Protein AF-A0A1B1TU90-F1 (afdb_monomer_lite)

pLDDT: mean 76.99, std 14.29, range [30.56, 94.56]

Structure (mmCIF, N/CA/C/O backbone):
data_AF-A0A1B1TU90-F1
#
_entry.id   AF-A0A1B1TU90-F1
#
loop_
_atom_site.group_PDB
_atom_site.id
_atom_site.type_symbol
_atom_site.label_atom_id
_atom_site.label_alt_id
_atom_site.label_comp_id
_atom_site.label_asym_id
_atom_site.label_entity_id
_atom_site.label_seq_id
_atom_site.pdbx_PDB_ins_code
_atom_site.Cartn_x
_atom_site.Cartn_y
_atom_site.Cartn_z
_atom_site.occupancy
_atom_site.B_iso_or_equiv
_atom_site.auth_seq_id
_atom_site.auth_comp_id
_atom_site.auth_asym_id
_atom_site.auth_atom_id
_atom_site.pdbx_PDB_model_num
ATOM 1 N N . MET A 1 1 ? 13.942 -7.337 -35.901 1.00 53.38 1 MET A N 1
ATOM 2 C CA . MET A 1 1 ? 14.000 -8.813 -35.977 1.00 53.38 1 MET A CA 1
ATOM 3 C C . MET A 1 1 ? 13.545 -9.457 -34.666 1.00 53.38 1 MET A C 1
ATOM 5 O O . MET A 1 1 ? 12.492 -10.069 -34.690 1.00 53.38 1 MET A O 1
ATOM 9 N N . ALA A 1 2 ? 14.191 -9.209 -33.515 1.00 62.72 2 ALA A N 1
ATOM 10 C CA . ALA A 1 2 ? 13.813 -9.833 -32.228 1.00 62.72 2 ALA A CA 1
ATOM 11 C C . ALA A 1 2 ? 12.327 -9.678 -31.812 1.00 62.72 2 ALA A C 1
ATOM 13 O O . ALA A 1 2 ? 11.730 -10.615 -31.296 1.00 62.72 2 ALA A O 1
ATOM 14 N N . SER A 1 3 ? 11.693 -8.527 -32.071 1.00 74.88 3 SER A N 1
ATOM 15 C CA . SER A 1 3 ? 10.276 -8.309 -31.719 1.00 74.88 3 SER A CA 1
ATOM 16 C C . SER A 1 3 ? 9.292 -9.140 -32.563 1.00 74.88 3 SER A C 1
ATOM 18 O O . SER A 1 3 ? 8.271 -9.574 -32.041 1.00 74.88 3 SER A O 1
ATOM 20 N N . GLN A 1 4 ? 9.606 -9.429 -33.832 1.00 83.31 4 GLN A N 1
ATOM 21 C CA . GLN A 1 4 ? 8.742 -10.253 -34.689 1.00 83.31 4 GLN A CA 1
ATOM 22 C C . GLN A 1 4 ? 8.797 -11.732 -34.289 1.00 83.31 4 GLN A C 1
ATOM 24 O O . GLN A 1 4 ? 7.756 -12.377 -34.213 1.00 83.31 4 GLN A O 1
ATOM 29 N N . GLU A 1 5 ? 9.987 -12.247 -33.969 1.00 88.31 5 GLU A N 1
ATOM 30 C CA . GLU A 1 5 ? 10.156 -13.624 -33.487 1.00 88.31 5 GLU A CA 1
ATOM 31 C C . GLU A 1 5 ? 9.472 -13.845 -32.129 1.00 88.31 5 GLU A C 1
ATOM 33 O O . GLU A 1 5 ? 8.808 -14.861 -31.932 1.00 88.31 5 GLU A O 1
ATOM 38 N N . LEU A 1 6 ? 9.556 -12.876 -31.206 1.00 88.44 6 LEU A N 1
ATOM 39 C CA . LEU A 1 6 ? 8.854 -12.957 -29.920 1.00 88.44 6 LEU A CA 1
ATOM 40 C C . LEU A 1 6 ? 7.332 -12.981 -30.085 1.00 88.44 6 LEU A C 1
ATOM 42 O O . LEU A 1 6 ? 6.669 -13.775 -29.422 1.00 88.44 6 LEU A O 1
ATOM 46 N N . ASN A 1 7 ? 6.790 -12.180 -31.006 1.00 88.69 7 ASN A N 1
ATOM 47 C CA . ASN A 1 7 ? 5.357 -12.187 -31.298 1.00 88.69 7 ASN A CA 1
ATOM 48 C C . ASN A 1 7 ? 4.904 -13.532 -31.893 1.00 88.69 7 ASN A C 1
ATOM 50 O O . ASN A 1 7 ? 3.856 -14.044 -31.506 1.00 88.69 7 ASN A O 1
ATOM 54 N N . GLN A 1 8 ? 5.699 -14.140 -32.782 1.00 89.56 8 GLN A N 1
ATOM 55 C CA . GLN A 1 8 ? 5.403 -15.473 -33.325 1.00 89.56 8 GLN A CA 1
ATOM 56 C C . GLN A 1 8 ? 5.401 -16.543 -32.228 1.00 89.56 8 GLN A C 1
ATOM 58 O O . GLN A 1 8 ? 4.465 -17.338 -32.144 1.00 89.56 8 GLN A O 1
ATOM 63 N N . LEU A 1 9 ? 6.409 -16.540 -31.350 1.00 89.44 9 LEU A N 1
ATOM 64 C CA . LEU A 1 9 ? 6.485 -17.478 -30.228 1.00 89.44 9 LEU A CA 1
ATOM 65 C C . LEU A 1 9 ? 5.332 -17.280 -29.229 1.00 89.44 9 LEU A C 1
ATOM 67 O O . LEU A 1 9 ? 4.792 -18.264 -28.726 1.00 89.44 9 LEU A O 1
ATOM 71 N N . ARG A 1 10 ? 4.904 -16.034 -28.977 1.00 90.75 10 ARG A N 1
ATOM 72 C CA . ARG A 1 10 ? 3.720 -15.728 -28.155 1.00 90.75 10 ARG A CA 1
ATOM 73 C C . ARG A 1 10 ? 2.443 -16.307 -28.768 1.00 90.75 10 ARG A C 1
ATOM 75 O O . ARG A 1 10 ? 1.686 -16.982 -28.075 1.00 90.75 10 ARG A O 1
ATOM 82 N N . GLN A 1 11 ? 2.219 -16.093 -30.063 1.00 87.38 11 GLN A N 1
ATOM 83 C CA . GLN A 1 11 ? 1.047 -16.633 -30.758 1.00 87.38 11 GLN A CA 1
ATOM 84 C C . GLN A 1 11 ? 1.038 -18.167 -30.746 1.00 87.38 11 GLN A C 1
ATOM 86 O O . GLN A 1 11 ? 0.002 -18.774 -30.477 1.00 87.38 11 GLN A O 1
ATOM 91 N N . GLN A 1 12 ? 2.198 -18.800 -30.954 1.00 88.75 12 GLN A N 1
ATOM 92 C CA . GLN A 1 12 ? 2.353 -20.250 -30.810 1.00 88.75 12 GLN A CA 1
ATOM 93 C C . GLN A 1 12 ? 2.027 -20.712 -29.386 1.00 88.75 12 GLN A C 1
ATOM 95 O O . GLN A 1 12 ? 1.302 -21.688 -29.211 1.00 88.75 12 GLN A O 1
ATOM 100 N N . LEU A 1 13 ? 2.489 -19.989 -28.360 1.00 86.44 13 LEU A N 1
ATOM 101 C CA . LEU A 1 13 ? 2.182 -20.296 -26.963 1.00 86.44 13 LEU A CA 1
ATOM 102 C C . LEU A 1 13 ? 0.667 -20.333 -26.707 1.00 86.44 13 LEU A C 1
ATOM 104 O O . LEU A 1 13 ? 0.195 -21.204 -25.982 1.00 86.44 13 LEU A O 1
ATOM 108 N N . GLY A 1 14 ? -0.104 -19.439 -27.325 1.00 82.38 14 GLY A N 1
ATOM 109 C CA . GLY A 1 14 ? -1.565 -19.420 -27.219 1.00 82.38 14 GLY A CA 1
ATOM 110 C C . GLY A 1 14 ? -2.268 -20.636 -27.837 1.00 82.38 14 GLY A C 1
ATOM 111 O O . GLY A 1 14 ? -3.342 -21.021 -27.379 1.00 82.38 14 GLY A O 1
ATOM 112 N N . GLN A 1 15 ? -1.655 -21.263 -28.842 1.00 85.00 15 GLN A N 1
ATOM 113 C CA . GLN A 1 15 ? -2.217 -22.404 -29.576 1.00 85.00 15 GLN A CA 1
ATOM 114 C C . GLN A 1 15 ? -1.840 -23.762 -28.963 1.00 85.00 15 GLN A C 1
ATOM 116 O O . GLN A 1 15 ? -2.478 -24.774 -29.252 1.00 85.00 15 GLN A O 1
ATOM 121 N N . ILE A 1 16 ? -0.816 -23.801 -28.106 1.00 84.94 16 ILE A N 1
ATOM 122 C CA . ILE A 1 16 ? -0.311 -25.042 -27.515 1.00 84.94 16 ILE A CA 1
ATOM 123 C C . ILE A 1 16 ? -1.043 -25.356 -26.195 1.00 84.94 16 ILE A C 1
ATOM 125 O O . ILE A 1 16 ? -1.108 -24.496 -25.308 1.00 84.94 16 ILE A O 1
ATOM 129 N N . PRO A 1 17 ? -1.512 -26.602 -25.978 1.00 78.62 17 PRO A N 1
ATOM 130 C CA . PRO A 1 17 ? -2.164 -26.998 -24.733 1.00 78.62 17 PRO A CA 1
ATOM 131 C C . PRO A 1 17 ? -1.315 -26.723 -23.471 1.00 78.62 17 PRO A C 1
ATOM 133 O O . PRO A 1 17 ? -0.107 -26.981 -23.486 1.00 78.62 17 PRO A O 1
ATOM 136 N N . PRO A 1 18 ? -1.927 -26.296 -22.345 1.00 73.75 18 PRO A N 1
ATOM 137 C CA . PRO A 1 18 ? -1.240 -25.937 -21.094 1.00 73.75 18 PRO A CA 1
ATOM 138 C C . PRO A 1 18 ? -0.236 -26.973 -20.571 1.00 73.75 18 PRO A C 1
ATOM 140 O O . PRO A 1 18 ? 0.819 -26.634 -20.046 1.00 73.75 18 PRO A O 1
ATOM 143 N N . GLN A 1 19 ? -0.563 -28.258 -20.713 1.00 77.25 19 GLN A N 1
ATOM 144 C CA . GLN A 1 19 ? 0.233 -29.361 -20.168 1.00 77.25 19 GLN A CA 1
ATOM 145 C C . GLN A 1 19 ? 1.247 -29.927 -21.175 1.00 77.25 19 GLN A C 1
ATOM 147 O O . GLN A 1 19 ? 1.978 -30.863 -20.852 1.00 77.25 19 GLN A O 1
ATOM 152 N N . SER A 1 20 ? 1.317 -29.371 -22.389 1.00 84.12 20 SER A N 1
ATOM 153 C CA . SER A 1 20 ? 2.195 -29.889 -23.435 1.00 84.12 20 SER A CA 1
ATOM 154 C C . SER A 1 20 ? 3.674 -29.602 -23.126 1.00 84.12 20 SER A C 1
ATOM 156 O O . SER A 1 20 ? 4.029 -28.475 -22.756 1.00 84.12 20 SER A O 1
ATOM 158 N N . PRO A 1 21 ? 4.584 -30.572 -23.341 1.00 83.56 21 PRO A N 1
ATOM 159 C CA . PRO A 1 21 ? 6.025 -30.325 -23.278 1.00 83.56 21 PRO A CA 1
ATOM 160 C C . PRO A 1 21 ? 6.481 -29.273 -24.300 1.00 83.56 21 PRO A C 1
ATOM 162 O O . PRO A 1 21 ? 7.488 -28.600 -24.080 1.00 83.56 21 PRO A O 1
ATOM 165 N N . GLU A 1 22 ? 5.735 -29.100 -25.390 1.00 86.44 22 GLU A N 1
ATOM 166 C CA . GLU A 1 22 ? 5.997 -28.103 -26.424 1.00 86.44 22 GLU A CA 1
ATOM 167 C C . GLU A 1 22 ? 5.828 -26.676 -25.893 1.00 86.44 22 GLU A C 1
ATOM 169 O O . GLU A 1 22 ? 6.690 -25.836 -26.125 1.00 86.44 22 GLU A O 1
ATOM 174 N N . ARG A 1 23 ? 4.834 -26.439 -25.027 1.00 86.62 23 ARG A N 1
ATOM 175 C CA . ARG A 1 23 ? 4.592 -25.135 -24.388 1.00 86.62 23 ARG A CA 1
ATOM 176 C C . ARG A 1 23 ? 5.804 -24.667 -23.587 1.00 86.62 23 ARG A C 1
ATOM 178 O O . ARG A 1 23 ? 6.240 -23.521 -23.677 1.00 86.62 23 ARG A O 1
ATOM 185 N N . ARG A 1 24 ? 6.413 -25.598 -22.843 1.00 85.44 24 ARG A N 1
ATOM 186 C CA . ARG A 1 24 ? 7.643 -25.348 -22.076 1.00 85.44 24 ARG A CA 1
ATOM 187 C C . ARG A 1 24 ? 8.836 -25.064 -22.987 1.00 85.44 24 ARG A C 1
ATOM 189 O O . ARG A 1 24 ? 9.697 -24.270 -22.615 1.00 85.44 24 ARG A O 1
ATOM 196 N N . ARG A 1 25 ? 8.915 -25.708 -24.158 1.00 89.44 25 ARG A N 1
ATOM 197 C CA . ARG A 1 25 ? 9.961 -25.428 -25.156 1.00 89.44 25 ARG A CA 1
ATOM 198 C C . ARG A 1 25 ? 9.786 -24.029 -25.740 1.00 89.44 25 ARG A C 1
ATOM 200 O O . ARG A 1 25 ? 10.770 -23.298 -25.776 1.00 89.44 25 ARG A O 1
ATOM 207 N N . THR A 1 26 ? 8.562 -23.633 -26.083 1.00 90.12 26 THR A N 1
ATOM 208 C CA . THR A 1 26 ? 8.246 -22.288 -26.587 1.00 90.12 26 THR A CA 1
ATOM 209 C C . THR A 1 26 ? 8.611 -21.208 -25.567 1.00 90.12 26 THR A C 1
ATOM 211 O O . THR A 1 26 ? 9.341 -20.280 -25.903 1.00 90.12 26 THR A O 1
ATOM 214 N N . LEU A 1 27 ? 8.232 -21.365 -24.291 1.00 87.25 27 LEU A N 1
ATOM 215 C CA . LEU A 1 27 ? 8.638 -20.431 -23.226 1.00 87.25 27 LEU A CA 1
ATOM 216 C C . LEU A 1 27 ? 10.163 -20.337 -23.068 1.00 87.25 27 LEU A C 1
ATOM 218 O O . LEU A 1 27 ? 10.704 -19.244 -22.909 1.00 87.25 27 LEU A O 1
ATOM 222 N N . ARG A 1 28 ? 10.880 -21.467 -23.147 1.00 89.44 28 ARG A N 1
ATOM 223 C CA . ARG A 1 28 ? 12.354 -21.474 -23.105 1.00 89.44 28 ARG A CA 1
ATOM 224 C C . ARG A 1 28 ? 12.963 -20.757 -24.306 1.00 89.44 28 ARG A C 1
ATOM 226 O O . ARG A 1 28 ? 13.918 -20.010 -24.129 1.00 89.44 28 ARG A O 1
ATOM 233 N N . GLN A 1 29 ? 12.418 -20.960 -25.504 1.00 92.00 29 GLN A N 1
ATOM 234 C CA . GLN A 1 29 ? 12.859 -20.263 -26.714 1.00 92.00 29 GLN A CA 1
ATOM 235 C C . GLN A 1 29 ? 12.643 -18.752 -26.593 1.00 92.00 29 GLN A C 1
ATOM 237 O O . GLN A 1 29 ? 13.570 -17.994 -26.868 1.00 92.00 29 GLN A O 1
ATOM 242 N N . MET A 1 30 ? 11.483 -18.313 -26.089 1.00 93.00 30 MET A N 1
ATOM 243 C CA . MET A 1 30 ? 11.238 -16.897 -25.783 1.00 93.00 30 MET A CA 1
ATOM 244 C C . MET A 1 30 ? 12.263 -16.357 -24.783 1.00 93.00 30 MET A C 1
ATOM 246 O O . MET A 1 30 ? 12.822 -15.282 -24.990 1.00 93.00 30 MET A O 1
ATOM 250 N N . GLY A 1 31 ? 12.567 -17.123 -23.732 1.00 88.88 31 GLY A N 1
ATOM 251 C CA . GLY A 1 31 ? 13.583 -16.754 -22.750 1.00 88.88 31 GLY A CA 1
ATOM 252 C C . GLY A 1 31 ? 14.979 -16.598 -23.349 1.00 88.88 31 GLY A C 1
ATOM 253 O O . GLY A 1 31 ? 15.653 -15.616 -23.049 1.00 88.88 31 GLY A O 1
ATOM 254 N N . ILE A 1 32 ? 15.396 -17.503 -24.238 1.00 90.81 32 ILE A N 1
ATOM 255 C CA . ILE A 1 32 ? 16.677 -17.405 -24.958 1.00 90.81 32 ILE A CA 1
ATOM 256 C C . ILE A 1 32 ? 16.710 -16.137 -25.818 1.00 90.81 32 ILE A C 1
ATOM 258 O O . ILE A 1 32 ? 17.676 -15.380 -25.749 1.00 90.81 32 ILE A O 1
ATOM 262 N N . GLN A 1 33 ? 15.637 -15.862 -26.559 1.00 91.12 33 GLN A N 1
ATOM 263 C CA . GLN A 1 33 ? 15.524 -14.676 -27.412 1.00 91.12 33 GLN A CA 1
ATOM 264 C C . GLN A 1 33 ? 15.593 -13.372 -26.604 1.00 91.12 33 GLN A C 1
ATOM 266 O O . GLN A 1 33 ? 16.346 -12.456 -26.937 1.00 91.12 33 GLN A O 1
ATOM 271 N N . ILE A 1 34 ? 14.876 -13.301 -25.479 1.00 90.50 34 ILE A N 1
ATOM 272 C CA . ILE A 1 34 ? 14.934 -12.151 -24.566 1.00 90.50 34 ILE A CA 1
ATOM 273 C C . ILE A 1 34 ? 16.315 -12.041 -23.904 1.00 90.50 34 ILE A C 1
ATOM 275 O O . ILE A 1 34 ? 16.807 -10.937 -23.686 1.00 90.50 34 ILE A O 1
ATOM 279 N N . GLN A 1 35 ? 16.994 -13.149 -23.603 1.00 86.94 35 GLN A N 1
ATOM 280 C CA . GLN A 1 35 ? 18.351 -13.099 -23.055 1.00 86.94 35 GLN A CA 1
ATOM 281 C C . GLN A 1 35 ? 19.388 -12.609 -24.071 1.00 86.94 35 GLN A C 1
ATOM 283 O O . GLN A 1 35 ? 20.304 -11.882 -23.677 1.00 86.94 35 GLN A O 1
ATOM 288 N N . GLN A 1 36 ? 19.232 -12.979 -25.342 1.00 88.25 36 GLN A N 1
ATOM 289 C CA . GLN A 1 36 ? 20.091 -12.568 -26.455 1.00 88.25 36 GLN A CA 1
ATOM 290 C C . GLN A 1 36 ? 19.804 -11.140 -26.941 1.00 88.25 36 GLN A C 1
ATOM 292 O O . GLN A 1 36 ? 20.620 -10.564 -27.665 1.00 88.25 36 GLN A O 1
ATOM 297 N N . SER A 1 37 ? 18.676 -10.542 -26.540 1.00 88.56 37 SER A N 1
ATOM 298 C CA . SER A 1 37 ? 18.347 -9.172 -26.921 1.00 88.56 37 SER A CA 1
ATOM 299 C C . SER A 1 37 ? 19.381 -8.174 -26.378 1.00 88.56 37 SER A C 1
ATOM 301 O O . SER A 1 37 ? 19.905 -8.300 -25.264 1.00 88.56 37 SER A O 1
ATOM 303 N N . LYS A 1 38 ? 19.705 -7.162 -27.194 1.00 80.56 38 LYS A N 1
ATOM 304 C CA . LYS A 1 38 ? 20.633 -6.092 -26.811 1.00 80.56 38 LYS A CA 1
ATOM 305 C C . LYS A 1 38 ? 19.952 -5.184 -25.786 1.00 80.56 38 LYS A C 1
ATOM 307 O O . LYS A 1 38 ? 19.205 -4.286 -26.152 1.00 80.56 38 LYS A O 1
ATOM 312 N N . GLY A 1 39 ? 20.228 -5.404 -24.504 1.00 83.88 39 GLY A N 1
ATOM 313 C CA . GLY A 1 39 ? 19.752 -4.538 -23.430 1.00 83.88 39 GLY A CA 1
ATOM 314 C C . GLY A 1 39 ? 20.068 -5.062 -22.032 1.00 83.88 39 GLY A C 1
ATOM 315 O O . GLY A 1 39 ? 20.360 -6.243 -21.830 1.00 83.88 39 GLY A O 1
ATOM 316 N N . GLY A 1 40 ? 20.020 -4.159 -21.051 1.00 90.56 40 GLY A N 1
ATOM 317 C CA . GLY A 1 40 ? 20.149 -4.511 -19.636 1.00 90.56 40 GLY A CA 1
ATOM 318 C C . GLY A 1 40 ? 18.913 -5.240 -19.094 1.00 90.56 40 GLY A C 1
ATOM 319 O O . GLY A 1 40 ? 17.917 -5.413 -19.793 1.00 90.56 40 GLY A O 1
ATOM 320 N N . LEU A 1 41 ? 18.954 -5.620 -17.815 1.00 91.00 41 LEU A N 1
ATOM 321 C CA . LEU A 1 41 ? 17.855 -6.306 -17.121 1.00 91.00 41 LEU A CA 1
ATOM 322 C C . LEU A 1 41 ? 16.487 -5.649 -17.361 1.00 91.00 41 LEU A C 1
ATOM 324 O O . LEU A 1 41 ? 15.548 -6.331 -17.745 1.00 91.00 41 LEU A O 1
ATOM 328 N N . ASN A 1 42 ? 16.383 -4.330 -17.175 1.00 91.75 42 ASN A N 1
ATOM 329 C CA . ASN A 1 42 ? 15.109 -3.623 -17.314 1.00 91.75 42 ASN A CA 1
ATOM 330 C C . ASN A 1 42 ? 14.524 -3.722 -18.721 1.00 91.75 42 ASN A C 1
ATOM 332 O O . ASN A 1 42 ? 13.328 -3.928 -18.845 1.00 91.75 42 ASN A O 1
ATOM 336 N N . HIS A 1 43 ? 15.357 -3.683 -19.762 1.00 93.06 43 HIS A N 1
ATOM 337 C CA . HIS A 1 43 ? 14.889 -3.901 -21.130 1.00 93.06 43 HIS A CA 1
ATOM 338 C C . HIS A 1 43 ? 14.287 -5.303 -21.296 1.00 93.06 43 HIS A C 1
ATOM 340 O O . HIS A 1 43 ? 13.208 -5.455 -21.855 1.00 93.06 43 HIS A O 1
ATOM 346 N N . LYS A 1 44 ? 14.950 -6.327 -20.747 1.00 93.56 44 LYS A N 1
ATOM 347 C CA . LYS A 1 44 ? 14.469 -7.716 -20.787 1.00 93.56 44 LYS A CA 1
ATOM 348 C C . LYS A 1 44 ? 13.161 -7.903 -20.016 1.00 93.56 44 LYS A C 1
ATOM 350 O O . LYS A 1 44 ? 12.290 -8.637 -20.468 1.00 93.56 44 LYS A O 1
ATOM 355 N N . LEU A 1 45 ? 13.011 -7.227 -18.876 1.00 93.25 45 LEU A N 1
ATOM 356 C CA . LEU A 1 45 ? 11.769 -7.230 -18.101 1.00 93.25 45 LEU A CA 1
ATOM 357 C C . LEU A 1 45 ? 10.632 -6.536 -18.852 1.00 93.25 45 LEU A C 1
ATOM 359 O O . LEU A 1 45 ? 9.538 -7.087 -18.917 1.00 93.25 45 LEU A O 1
ATOM 363 N N . THR A 1 46 ? 10.902 -5.383 -19.468 1.00 94.44 46 THR A N 1
ATOM 364 C CA . THR A 1 46 ? 9.932 -4.685 -20.319 1.00 94.44 46 THR A CA 1
ATOM 365 C C . THR A 1 46 ? 9.470 -5.583 -21.464 1.00 94.44 46 THR A C 1
ATOM 367 O O . THR A 1 46 ? 8.272 -5.713 -21.658 1.00 94.44 46 THR A O 1
ATOM 370 N N . LEU A 1 47 ? 10.376 -6.313 -22.130 1.00 94.19 47 LEU A N 1
ATOM 371 C CA . LEU A 1 47 ? 9.991 -7.257 -23.187 1.00 94.19 47 LEU A CA 1
ATOM 372 C C . LEU A 1 47 ? 9.014 -8.337 -22.697 1.00 94.19 47 LEU A C 1
ATOM 374 O O . LEU A 1 47 ? 8.046 -8.626 -23.392 1.00 94.19 47 LEU A O 1
ATOM 378 N N . TRP A 1 48 ? 9.224 -8.927 -21.516 1.00 94.56 48 TRP A N 1
ATOM 379 C CA . TRP A 1 48 ? 8.265 -9.897 -20.967 1.00 94.56 48 TRP A CA 1
ATOM 380 C C . TRP A 1 48 ? 6.908 -9.269 -20.647 1.00 94.56 48 TRP A C 1
ATOM 382 O O . TRP A 1 48 ? 5.877 -9.875 -20.937 1.00 94.56 48 TRP A O 1
ATOM 392 N N . ILE A 1 49 ? 6.906 -8.065 -20.068 1.00 93.56 49 ILE A N 1
ATOM 393 C CA . ILE A 1 49 ? 5.678 -7.331 -19.744 1.00 93.56 49 ILE A CA 1
ATOM 394 C C . ILE A 1 49 ? 4.916 -6.987 -21.028 1.00 93.56 49 ILE A C 1
ATOM 396 O O . ILE A 1 49 ? 3.715 -7.227 -21.098 1.00 93.56 49 ILE A O 1
ATOM 400 N N . ASP A 1 50 ? 5.603 -6.505 -22.060 1.00 93.81 50 ASP A N 1
ATOM 401 C CA . ASP A 1 50 ? 4.998 -6.157 -23.346 1.00 93.81 50 ASP A CA 1
ATOM 402 C C . ASP A 1 50 ? 4.386 -7.387 -24.023 1.00 93.81 50 ASP A C 1
ATOM 404 O O . ASP A 1 50 ? 3.267 -7.322 -24.529 1.00 93.81 50 ASP A O 1
ATOM 408 N N . GLN A 1 51 ? 5.065 -8.540 -23.975 1.00 93.50 51 GLN A N 1
ATOM 409 C CA . GLN A 1 51 ? 4.493 -9.793 -24.477 1.00 93.50 51 GLN A CA 1
ATOM 410 C C . GLN A 1 51 ? 3.267 -10.232 -23.666 1.00 93.50 51 GLN A C 1
ATOM 412 O O . GLN A 1 51 ? 2.321 -10.753 -24.252 1.00 93.50 51 GLN A O 1
ATOM 417 N N . ALA A 1 52 ? 3.244 -9.998 -22.349 1.00 92.44 52 ALA A N 1
ATOM 418 C CA . ALA A 1 52 ? 2.070 -10.270 -21.522 1.00 92.44 52 ALA A CA 1
ATOM 419 C C . ALA A 1 52 ? 0.893 -9.341 -21.860 1.00 92.44 52 ALA A C 1
ATOM 421 O O . ALA A 1 52 ? -0.237 -9.812 -21.966 1.00 92.44 52 ALA A O 1
ATOM 422 N N . LYS A 1 53 ? 1.149 -8.046 -22.087 1.00 92.38 53 LYS A N 1
ATOM 423 C CA . LYS A 1 53 ? 0.122 -7.081 -22.516 1.00 92.38 53 LYS A CA 1
ATOM 424 C C . LYS A 1 53 ? -0.456 -7.444 -23.882 1.00 92.38 53 LYS A C 1
ATOM 426 O O . LYS A 1 53 ? -1.669 -7.441 -24.056 1.00 92.38 53 LYS A O 1
ATOM 431 N N . ALA A 1 54 ? 0.401 -7.832 -24.821 1.00 91.56 54 ALA A N 1
ATOM 432 C CA . ALA A 1 54 ? -0.002 -8.144 -26.186 1.00 91.56 54 ALA A CA 1
ATOM 433 C C . ALA A 1 54 ? -0.841 -9.434 -26.323 1.00 91.56 54 ALA A C 1
ATOM 435 O O . ALA A 1 54 ? -1.435 -9.653 -27.374 1.00 91.56 54 ALA A O 1
ATOM 436 N N . ILE A 1 55 ? -0.947 -10.268 -25.277 1.00 88.00 55 ILE A N 1
ATOM 437 C CA . ILE A 1 55 ? -1.910 -11.388 -25.248 1.00 88.00 55 ILE A CA 1
ATOM 438 C C . ILE A 1 55 ? -3.355 -10.884 -25.304 1.00 88.00 55 ILE A C 1
ATOM 440 O O . ILE A 1 55 ? -4.236 -11.595 -25.790 1.00 88.00 55 ILE A O 1
ATOM 444 N N . GLU A 1 56 ? -3.623 -9.671 -24.813 1.00 83.88 56 GLU A N 1
ATOM 445 C CA . GLU A 1 56 ? -4.978 -9.120 -24.829 1.00 83.88 56 GLU A CA 1
ATOM 446 C C . GLU A 1 56 ? -5.510 -8.977 -26.263 1.00 83.88 56 GLU A C 1
ATOM 448 O O . GLU A 1 56 ? -6.685 -9.242 -26.517 1.00 83.88 56 GLU A O 1
ATOM 453 N N . GLU A 1 57 ? -4.615 -8.675 -27.205 1.00 83.44 57 GLU A N 1
ATOM 454 C CA . GLU A 1 57 ? -4.897 -8.532 -28.636 1.00 83.44 57 GLU A CA 1
ATOM 455 C C . GLU A 1 57 ? -5.025 -9.881 -29.365 1.00 83.44 57 GLU A C 1
ATOM 457 O O . GLU A 1 57 ? -5.584 -9.944 -30.461 1.00 83.44 57 GLU A O 1
ATOM 462 N N . ASP A 1 58 ? -4.536 -10.976 -28.773 1.00 85.00 58 ASP A N 1
ATOM 463 C CA . ASP A 1 58 ? -4.597 -12.295 -29.395 1.00 85.00 58 ASP A CA 1
ATOM 464 C C . ASP A 1 58 ? -6.029 -12.872 -29.319 1.00 85.00 58 ASP A C 1
ATOM 466 O O . ASP A 1 58 ? -6.729 -12.772 -28.305 1.00 85.00 58 ASP A O 1
ATOM 470 N N . LEU A 1 59 ? -6.470 -13.538 -30.392 1.00 82.69 59 LEU A N 1
ATOM 471 C CA . LEU A 1 59 ? -7.782 -14.200 -30.495 1.00 82.69 59 LEU A CA 1
ATOM 472 C C . LEU A 1 59 ? -7.806 -15.535 -29.724 1.00 82.69 59 LEU A C 1
ATOM 474 O O . LEU A 1 59 ? -8.020 -16.604 -30.292 1.00 82.69 59 LEU A O 1
ATOM 478 N N . LEU A 1 60 ? -7.545 -15.477 -28.418 1.00 78.81 60 LEU A N 1
ATOM 479 C CA . LEU A 1 60 ? -7.498 -16.634 -27.524 1.00 78.81 60 LEU A CA 1
ATOM 480 C C . LEU A 1 60 ? -8.711 -16.672 -26.580 1.00 78.81 60 LEU A C 1
ATOM 482 O O . LEU A 1 60 ? -9.191 -15.621 -26.148 1.00 78.81 60 LEU A O 1
ATOM 486 N N . PRO A 1 61 ? -9.180 -17.869 -26.180 1.00 75.69 61 PRO A N 1
ATOM 487 C CA . PRO A 1 61 ? -10.153 -18.014 -25.102 1.00 75.69 61 PRO A CA 1
ATOM 488 C C . PRO A 1 61 ? -9.675 -17.340 -23.800 1.00 75.69 61 PRO A C 1
ATOM 490 O O . PRO A 1 61 ? -8.487 -17.450 -23.477 1.00 75.69 61 PRO A O 1
ATOM 493 N N . PRO A 1 62 ? -10.569 -16.731 -22.992 1.00 75.50 62 PRO A N 1
ATOM 494 C CA . PRO A 1 62 ? -10.189 -15.987 -21.782 1.00 75.50 62 PRO A CA 1
ATOM 495 C C . PRO A 1 62 ? -9.293 -16.767 -20.810 1.00 75.50 62 PRO A C 1
ATOM 497 O O . PRO A 1 62 ? -8.296 -16.247 -20.319 1.00 75.50 62 PRO A O 1
ATOM 500 N N . ILE A 1 63 ? -9.585 -18.054 -20.596 1.00 74.19 63 ILE A N 1
ATOM 501 C CA . ILE A 1 63 ? -8.801 -18.927 -19.705 1.00 74.19 63 ILE A CA 1
ATOM 502 C C . ILE A 1 63 ? -7.356 -19.080 -20.203 1.00 74.19 63 ILE A C 1
ATOM 504 O O . ILE A 1 63 ? -6.412 -19.053 -19.410 1.00 74.19 63 ILE A O 1
ATOM 508 N N . LEU A 1 64 ? -7.171 -19.225 -21.518 1.00 73.88 64 LEU A N 1
ATOM 509 C CA . LEU A 1 64 ? -5.846 -19.353 -22.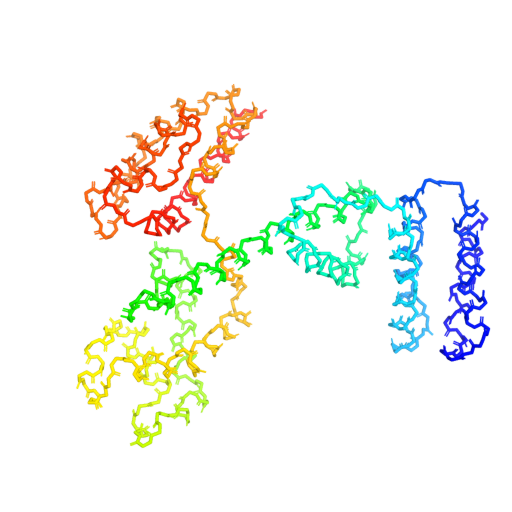118 1.00 73.88 64 LEU A CA 1
ATOM 510 C C . LEU A 1 64 ? -5.097 -18.020 -22.103 1.00 73.88 64 LEU A C 1
ATOM 512 O O . LEU A 1 64 ? -3.893 -18.038 -21.855 1.00 73.88 64 LEU A O 1
ATOM 516 N N . LYS A 1 65 ? -5.787 -16.881 -22.269 1.00 77.50 65 LYS A N 1
ATOM 517 C CA . LYS A 1 65 ? -5.178 -15.552 -22.096 1.00 77.50 65 LYS A CA 1
ATOM 518 C C . LYS A 1 65 ? -4.583 -15.398 -20.700 1.00 77.50 65 LYS A C 1
ATOM 520 O O . LYS A 1 65 ? -3.383 -15.161 -20.571 1.00 77.50 65 LYS A O 1
ATOM 525 N N . THR A 1 66 ? -5.390 -15.635 -19.665 1.00 75.81 66 THR A N 1
ATOM 526 C CA . THR A 1 66 ? -4.948 -15.530 -18.268 1.00 75.81 66 THR A CA 1
ATOM 527 C C . THR A 1 66 ? -3.784 -16.470 -17.967 1.00 75.81 66 THR A C 1
ATOM 529 O O . THR A 1 66 ? -2.828 -16.079 -17.299 1.00 75.81 66 THR A O 1
ATOM 532 N N . LEU A 1 67 ? -3.824 -17.709 -18.466 1.00 78.38 67 LEU A N 1
ATOM 533 C CA . LEU A 1 67 ? -2.726 -18.655 -18.273 1.00 78.38 67 LEU A CA 1
ATOM 534 C C . LEU A 1 67 ? -1.431 -18.170 -18.938 1.00 78.38 67 LEU A C 1
ATOM 536 O O . LEU A 1 67 ? -0.389 -18.142 -18.285 1.00 78.38 67 LEU A O 1
ATOM 540 N N . CYS A 1 68 ? -1.494 -17.774 -20.213 1.00 79.19 68 CYS A N 1
ATOM 541 C CA . CYS A 1 68 ? -0.331 -17.283 -20.950 1.00 79.19 68 CYS A CA 1
ATOM 542 C C . CYS A 1 68 ? 0.270 -16.049 -20.259 1.00 79.19 68 CYS A C 1
ATOM 544 O O . CYS A 1 68 ? 1.479 -15.992 -20.051 1.00 79.19 68 CYS A O 1
ATOM 546 N N . GLN A 1 69 ? -0.568 -15.097 -19.831 1.00 83.81 69 GLN A N 1
ATOM 547 C CA . GLN A 1 69 ? -0.132 -13.899 -19.108 1.00 83.81 69 GLN A CA 1
ATOM 548 C C . GLN A 1 69 ? 0.627 -14.277 -17.835 1.00 83.81 69 GLN A C 1
ATOM 550 O O . GLN A 1 69 ? 1.738 -13.800 -17.607 1.00 83.81 69 GLN A O 1
ATOM 555 N N . ARG A 1 70 ? 0.077 -15.196 -17.032 1.00 82.62 70 ARG A N 1
ATOM 556 C CA . ARG A 1 70 ? 0.725 -15.666 -15.801 1.00 82.62 70 ARG A CA 1
ATOM 557 C C . ARG A 1 70 ? 2.071 -16.329 -16.067 1.00 82.62 70 ARG A C 1
ATOM 559 O O . ARG A 1 70 ? 3.012 -16.081 -15.323 1.00 82.62 70 ARG A O 1
ATOM 566 N N . GLU A 1 71 ? 2.184 -17.144 -17.112 1.00 84.19 71 GLU A N 1
ATOM 567 C CA . GLU A 1 71 ? 3.442 -17.808 -17.466 1.00 84.19 71 GLU A CA 1
ATOM 568 C C . GLU A 1 71 ? 4.521 -16.817 -17.916 1.00 84.19 71 GLU A C 1
ATOM 570 O O . GLU A 1 71 ? 5.670 -16.945 -17.492 1.00 84.19 71 GLU A O 1
ATOM 575 N N . LEU A 1 72 ? 4.165 -15.812 -18.724 1.00 88.62 72 LEU A N 1
ATOM 576 C CA . LEU A 1 72 ? 5.099 -14.766 -19.157 1.00 88.62 72 LEU A CA 1
ATOM 577 C C . LEU A 1 72 ? 5.552 -13.891 -17.981 1.00 88.62 72 LEU A C 1
ATOM 579 O O . LEU A 1 72 ? 6.745 -13.631 -17.818 1.00 88.62 72 LEU A O 1
ATOM 583 N N . LEU A 1 73 ? 4.621 -13.485 -17.115 1.00 87.25 73 LEU A N 1
ATOM 584 C CA . LEU A 1 73 ? 4.936 -12.709 -15.913 1.00 87.25 73 LEU A CA 1
ATOM 585 C C . LEU A 1 73 ? 5.783 -13.516 -14.920 1.00 87.25 73 LEU A C 1
ATOM 587 O O . LEU A 1 73 ? 6.692 -12.960 -14.306 1.00 87.25 73 LEU A O 1
ATOM 591 N N . ALA A 1 74 ? 5.572 -14.831 -14.818 1.00 86.50 74 ALA A N 1
ATOM 592 C CA . ALA A 1 74 ? 6.423 -15.703 -14.014 1.00 86.50 74 ALA A CA 1
ATOM 593 C C . ALA A 1 74 ? 7.877 -15.725 -14.522 1.00 86.50 74 ALA A C 1
ATOM 595 O O . ALA A 1 74 ? 8.803 -15.745 -13.711 1.00 86.50 74 ALA A O 1
ATOM 596 N N . GLN A 1 75 ? 8.105 -15.655 -15.842 1.00 91.31 75 GLN A N 1
ATOM 597 C CA . GLN A 1 75 ? 9.463 -15.513 -16.389 1.00 91.31 75 GLN A CA 1
ATOM 598 C C . GLN A 1 75 ? 10.092 -14.163 -16.021 1.00 91.31 75 GLN A C 1
ATOM 600 O O . GLN A 1 75 ? 11.278 -14.106 -15.687 1.00 91.31 75 GLN A O 1
ATOM 605 N N . ALA A 1 76 ? 9.309 -13.079 -16.033 1.00 91.25 76 ALA A N 1
ATOM 606 C CA . ALA A 1 76 ? 9.781 -11.772 -15.582 1.00 91.25 76 ALA A CA 1
ATOM 607 C C . ALA A 1 76 ? 10.185 -11.798 -14.097 1.00 91.25 76 ALA A C 1
ATOM 609 O O . ALA A 1 76 ? 11.253 -11.298 -13.747 1.00 91.25 76 ALA A O 1
ATOM 610 N N . ILE A 1 77 ? 9.383 -12.434 -13.237 1.00 88.94 77 ILE A N 1
ATOM 611 C CA . ILE A 1 77 ? 9.689 -12.591 -11.806 1.00 88.94 77 ILE A CA 1
ATOM 612 C C . ILE A 1 77 ? 10.961 -13.410 -11.598 1.00 88.94 77 ILE A C 1
ATOM 614 O O . ILE A 1 77 ? 11.837 -12.971 -10.857 1.00 88.94 77 ILE A O 1
ATOM 618 N N . ALA A 1 78 ? 11.123 -14.532 -12.302 1.00 88.50 78 ALA A N 1
ATOM 619 C CA . ALA A 1 78 ? 12.339 -15.338 -12.208 1.00 88.50 78 ALA A CA 1
ATOM 620 C C . ALA A 1 78 ? 13.597 -14.526 -12.574 1.00 88.50 78 ALA A C 1
ATOM 622 O O . ALA A 1 78 ? 14.630 -14.640 -11.913 1.00 88.50 78 ALA A O 1
ATOM 623 N N . LEU A 1 79 ? 13.514 -13.655 -13.589 1.00 90.75 79 LEU A N 1
ATOM 624 C CA . LEU A 1 79 ? 14.606 -12.736 -13.929 1.00 90.75 79 LEU A CA 1
ATOM 625 C C . LEU A 1 79 ? 14.853 -11.685 -12.840 1.00 90.75 79 LEU A C 1
ATOM 627 O O . LEU A 1 79 ? 16.006 -11.352 -12.566 1.00 90.75 79 LEU A O 1
ATOM 631 N N . ILE A 1 80 ? 13.795 -11.156 -12.222 1.00 89.31 80 ILE A N 1
ATOM 632 C CA . ILE A 1 80 ? 13.905 -10.209 -11.107 1.00 89.31 80 ILE A CA 1
ATOM 633 C C . ILE A 1 80 ? 14.616 -10.869 -9.920 1.00 89.31 80 ILE A C 1
ATOM 635 O O . ILE A 1 80 ? 15.586 -10.303 -9.411 1.00 89.31 80 ILE A O 1
ATOM 639 N N . GLU A 1 81 ? 14.187 -12.065 -9.520 1.00 87.56 81 GLU A N 1
ATOM 640 C CA . GLU A 1 81 ? 14.766 -12.842 -8.419 1.00 87.56 81 GLU A CA 1
ATOM 641 C C . GLU A 1 81 ? 16.248 -13.140 -8.654 1.00 87.56 81 GLU A C 1
ATOM 643 O O . GLU A 1 81 ? 17.089 -12.800 -7.822 1.00 87.56 81 GLU A O 1
ATOM 648 N N . GLN A 1 82 ? 16.589 -13.679 -9.829 1.00 89.12 82 GLN A N 1
ATOM 649 C CA . GLN A 1 82 ? 17.973 -13.993 -10.200 1.00 89.12 82 GLN A CA 1
ATOM 650 C C . GLN A 1 82 ? 18.874 -12.757 -10.236 1.00 89.12 82 GLN A C 1
ATOM 652 O O . GLN A 1 82 ? 20.078 -12.853 -10.005 1.00 89.12 82 GLN A O 1
ATOM 657 N N . SER A 1 83 ? 18.314 -11.587 -10.544 1.00 88.69 83 SER A N 1
ATOM 658 C CA . SER A 1 83 ? 19.106 -10.367 -10.673 1.00 88.69 83 SER A CA 1
ATOM 659 C C . SER A 1 83 ? 19.587 -9.786 -9.343 1.00 88.69 83 SER A C 1
ATOM 661 O O . SER A 1 83 ? 20.528 -8.989 -9.345 1.00 88.69 83 SER A O 1
ATOM 663 N N . GLY A 1 84 ? 18.901 -10.089 -8.233 1.00 86.38 84 GLY A N 1
ATOM 664 C CA . GLY A 1 84 ? 19.153 -9.457 -6.935 1.00 86.38 84 GLY A CA 1
ATOM 665 C C . GLY A 1 84 ? 19.021 -7.925 -6.942 1.00 86.38 84 GLY A C 1
ATOM 666 O O . GLY A 1 84 ? 19.551 -7.260 -6.059 1.00 86.38 84 GLY A O 1
ATOM 667 N N . LYS A 1 85 ? 18.366 -7.327 -7.952 1.00 86.31 85 LYS A N 1
ATOM 668 C CA . LYS A 1 85 ? 18.246 -5.861 -8.097 1.00 86.31 85 LYS A CA 1
ATOM 669 C C . LYS A 1 85 ? 17.102 -5.250 -7.291 1.00 86.31 85 LYS A C 1
ATOM 671 O O . LYS A 1 85 ? 16.968 -4.020 -7.267 1.00 86.31 85 LYS A O 1
ATOM 676 N N . LEU A 1 86 ? 16.276 -6.080 -6.656 1.00 86.94 86 LEU A N 1
ATOM 677 C CA . LEU A 1 86 ? 15.294 -5.584 -5.704 1.00 86.94 86 LEU A CA 1
ATOM 678 C C . LEU A 1 86 ? 15.976 -5.122 -4.414 1.00 86.94 86 LEU A C 1
ATOM 680 O O . LEU A 1 86 ? 17.058 -5.573 -4.052 1.00 86.94 86 LEU A O 1
ATOM 684 N N . TRP A 1 87 ? 15.357 -4.152 -3.759 1.00 85.19 87 TRP A N 1
ATOM 685 C CA . TRP A 1 87 ? 15.859 -3.519 -2.555 1.00 85.19 87 TRP A CA 1
ATOM 686 C C . TRP A 1 87 ? 15.909 -4.537 -1.420 1.00 85.19 87 TRP A C 1
ATOM 688 O O . TRP A 1 87 ? 14.881 -5.072 -1.047 1.00 85.19 87 TRP A O 1
ATOM 698 N N . GLN A 1 88 ? 17.099 -4.758 -0.864 1.00 83.56 88 GLN A N 1
ATOM 699 C CA . GLN A 1 88 ? 17.355 -5.726 0.212 1.00 83.56 88 GLN A CA 1
ATOM 700 C C . GLN A 1 88 ? 17.952 -5.066 1.466 1.00 83.56 88 GLN A C 1
ATOM 702 O O . GLN A 1 88 ? 18.401 -5.750 2.377 1.00 83.56 88 GLN A O 1
ATOM 707 N N . ASN A 1 89 ? 18.005 -3.732 1.522 1.00 80.81 89 ASN A N 1
ATOM 708 C CA . ASN A 1 89 ? 18.639 -3.021 2.634 1.00 80.81 89 ASN A CA 1
ATOM 709 C C . ASN A 1 89 ? 17.658 -2.836 3.802 1.00 80.81 89 ASN A C 1
ATOM 711 O O . ASN A 1 89 ? 17.197 -1.722 4.049 1.00 80.81 89 ASN A O 1
ATOM 715 N N . TYR A 1 90 ? 17.322 -3.934 4.474 1.00 78.81 90 TYR A N 1
ATOM 716 C CA . TYR A 1 90 ? 16.463 -3.966 5.656 1.00 78.81 90 TYR A CA 1
ATOM 717 C C . TYR A 1 90 ? 17.230 -4.479 6.883 1.00 78.81 90 TYR A C 1
ATOM 719 O O . TYR A 1 90 ? 18.293 -5.089 6.767 1.00 78.81 90 TYR A O 1
ATOM 727 N N . ASN A 1 91 ? 16.699 -4.212 8.076 1.00 78.00 91 ASN A N 1
ATOM 728 C CA . ASN A 1 91 ? 17.238 -4.768 9.312 1.00 78.00 91 ASN A CA 1
ATOM 729 C C . ASN A 1 91 ? 16.833 -6.250 9.416 1.00 78.00 91 ASN A C 1
ATOM 731 O O . ASN A 1 91 ? 15.636 -6.516 9.335 1.00 78.00 91 ASN A O 1
ATOM 735 N N . PRO A 1 92 ? 17.756 -7.207 9.637 1.00 83.81 92 PRO A N 1
ATOM 736 C CA . PRO A 1 92 ? 17.413 -8.626 9.789 1.00 83.81 92 PRO A CA 1
ATOM 737 C C . PRO A 1 92 ? 16.332 -8.919 10.839 1.00 83.81 92 PRO A C 1
ATOM 739 O O . PRO A 1 92 ? 15.619 -9.906 10.717 1.00 83.81 92 PRO A O 1
ATOM 742 N N . LEU A 1 93 ? 16.166 -8.048 11.840 1.00 75.62 93 LEU A N 1
ATOM 743 C CA . LEU A 1 93 ? 15.089 -8.159 12.831 1.00 75.62 93 LEU A CA 1
ATOM 744 C C . LEU A 1 93 ? 13.677 -8.021 12.227 1.00 75.62 93 LEU A C 1
ATOM 746 O O . LEU A 1 93 ? 12.716 -8.490 12.825 1.00 75.62 93 LEU A O 1
ATOM 750 N N . ASP A 1 94 ? 13.560 -7.428 11.038 1.00 79.12 94 ASP A N 1
ATOM 751 C CA . ASP A 1 94 ? 12.309 -7.208 10.307 1.00 79.12 94 ASP A CA 1
ATOM 752 C C . ASP A 1 94 ? 12.159 -8.164 9.105 1.00 79.12 94 ASP A C 1
ATOM 754 O O . ASP A 1 94 ? 11.447 -7.865 8.143 1.00 79.12 94 ASP A O 1
ATOM 758 N N . GLU A 1 95 ? 12.852 -9.309 9.107 1.00 83.81 95 GLU A N 1
ATOM 759 C CA . GLU A 1 95 ? 12.855 -10.246 7.974 1.00 83.81 95 GLU A CA 1
ATOM 760 C C . GLU A 1 95 ? 11.445 -10.713 7.583 1.00 83.81 95 GLU A C 1
ATOM 762 O O . GLU A 1 95 ? 11.111 -10.768 6.397 1.00 83.81 95 GLU A O 1
ATOM 767 N N . ASP A 1 96 ? 10.582 -10.976 8.561 1.00 80.88 96 ASP A N 1
ATOM 768 C CA . ASP A 1 96 ? 9.200 -11.380 8.302 1.00 80.88 96 ASP A CA 1
ATOM 769 C C . ASP A 1 96 ? 8.393 -10.263 7.622 1.00 80.88 96 ASP A C 1
ATOM 771 O O . ASP A 1 96 ? 7.599 -10.529 6.717 1.00 80.88 96 ASP A O 1
ATOM 775 N N . ALA A 1 97 ? 8.621 -9.000 8.006 1.00 78.81 97 ALA A N 1
ATOM 776 C CA . ALA A 1 97 ? 7.975 -7.854 7.366 1.00 78.81 97 ALA A CA 1
ATOM 777 C C . ALA A 1 97 ? 8.453 -7.704 5.919 1.00 78.81 97 ALA A C 1
ATOM 779 O O . ALA A 1 97 ? 7.664 -7.388 5.027 1.00 78.81 97 ALA A O 1
ATOM 780 N N . TYR A 1 98 ? 9.738 -7.969 5.678 1.00 87.69 98 TYR A N 1
ATOM 781 C CA . TYR A 1 98 ? 10.319 -7.952 4.344 1.00 87.69 98 TYR A CA 1
ATOM 782 C C . TYR A 1 98 ? 9.741 -9.051 3.454 1.00 87.69 98 TYR A C 1
ATOM 784 O O . TYR A 1 98 ? 9.323 -8.760 2.335 1.00 87.69 98 TYR A O 1
ATOM 792 N N . ARG A 1 99 ? 9.651 -10.292 3.947 1.00 84.94 99 ARG A N 1
ATOM 793 C CA . ARG A 1 99 ? 9.067 -11.417 3.196 1.00 84.94 99 ARG A CA 1
ATOM 794 C C . ARG A 1 99 ? 7.618 -11.141 2.797 1.00 84.94 99 ARG A C 1
ATOM 796 O O . ARG A 1 99 ? 7.256 -11.325 1.638 1.00 84.94 99 ARG A O 1
ATOM 803 N N . GLU A 1 100 ? 6.811 -10.636 3.723 1.00 82.31 100 GLU A N 1
ATOM 804 C CA . GLU A 1 100 ? 5.413 -10.283 3.460 1.00 82.31 100 GLU A CA 1
ATOM 805 C C . GLU A 1 100 ? 5.296 -9.134 2.439 1.00 82.31 100 GLU A C 1
ATOM 807 O O . GLU A 1 100 ? 4.499 -9.195 1.500 1.00 82.31 100 GLU A O 1
ATOM 812 N N . ALA A 1 101 ? 6.130 -8.098 2.571 1.00 82.19 101 ALA A N 1
ATOM 813 C CA . ALA A 1 101 ? 6.175 -6.985 1.625 1.00 82.19 101 ALA A CA 1
ATOM 814 C C . ALA A 1 101 ? 6.615 -7.419 0.223 1.00 82.19 101 ALA A C 1
ATOM 816 O O . ALA A 1 101 ? 6.103 -6.923 -0.786 1.00 82.19 101 ALA A O 1
ATOM 817 N N . TYR A 1 102 ? 7.550 -8.363 0.158 1.00 83.69 102 TYR A N 1
ATOM 818 C CA . TYR A 1 102 ? 8.023 -8.957 -1.079 1.00 83.69 102 TYR A CA 1
ATOM 819 C C . TYR A 1 102 ? 6.895 -9.691 -1.806 1.00 83.69 102 TYR A C 1
ATOM 821 O O . TYR A 1 102 ? 6.622 -9.387 -2.968 1.00 83.69 102 TYR A O 1
ATOM 829 N N . LEU A 1 103 ? 6.168 -10.571 -1.109 1.00 80.62 103 LEU A N 1
ATOM 830 C CA . LEU A 1 103 ? 5.024 -11.294 -1.674 1.00 80.62 103 LEU A CA 1
ATOM 831 C C . LEU A 1 103 ? 3.937 -10.341 -2.188 1.00 80.62 103 LEU A C 1
ATOM 833 O O . LEU A 1 103 ? 3.480 -10.494 -3.321 1.00 80.62 103 LEU A O 1
ATOM 837 N N . LYS A 1 104 ? 3.589 -9.304 -1.416 1.00 80.12 104 LYS A N 1
ATOM 838 C CA . LYS A 1 104 ? 2.614 -8.281 -1.840 1.00 80.12 104 LYS A CA 1
ATOM 839 C C . LYS A 1 104 ? 3.076 -7.476 -3.043 1.00 80.12 104 LYS A C 1
ATOM 841 O O . LYS A 1 104 ? 2.268 -7.102 -3.887 1.00 80.12 104 LYS A O 1
ATOM 846 N N . THR A 1 105 ? 4.377 -7.227 -3.156 1.00 81.75 105 THR A N 1
ATOM 847 C CA . THR A 1 105 ? 4.945 -6.551 -4.327 1.00 81.75 105 THR A CA 1
ATOM 848 C C . THR A 1 105 ? 4.830 -7.419 -5.579 1.00 81.75 105 THR A C 1
ATOM 850 O O . THR A 1 105 ? 4.491 -6.904 -6.644 1.00 81.75 105 THR A O 1
ATOM 853 N N . LEU A 1 106 ? 5.058 -8.732 -5.465 1.00 81.69 106 LEU A N 1
ATOM 854 C CA . LEU A 1 106 ? 4.864 -9.662 -6.580 1.00 81.69 106 LEU A CA 1
ATOM 855 C C . LEU A 1 106 ? 3.386 -9.802 -6.961 1.00 81.69 106 LEU A C 1
ATOM 857 O O . LEU A 1 106 ? 3.055 -9.824 -8.144 1.00 81.69 106 LEU A O 1
ATOM 861 N N . GLU A 1 107 ? 2.486 -9.851 -5.981 1.00 77.50 107 GLU A N 1
ATOM 862 C CA . GLU A 1 107 ? 1.044 -9.849 -6.231 1.00 77.50 107 GLU A CA 1
ATOM 863 C C . GLU A 1 107 ? 0.598 -8.571 -6.953 1.00 77.50 107 GLU A C 1
ATOM 865 O O . GLU A 1 107 ? -0.120 -8.638 -7.952 1.00 77.50 107 GLU A O 1
ATOM 870 N N . TYR A 1 108 ? 1.071 -7.411 -6.490 1.00 82.00 108 TYR A N 1
ATOM 871 C CA . TYR A 1 108 ? 0.831 -6.130 -7.146 1.00 82.00 108 TYR A CA 1
ATOM 872 C C . TYR A 1 108 ? 1.328 -6.148 -8.595 1.00 82.00 108 TYR A C 1
ATOM 874 O O . TYR A 1 108 ? 0.600 -5.739 -9.495 1.00 82.00 108 TYR A O 1
ATOM 882 N N . PHE A 1 109 ? 2.523 -6.689 -8.847 1.00 83.19 109 PHE A N 1
ATOM 883 C CA . PHE A 1 109 ? 3.049 -6.842 -10.202 1.00 83.19 109 PHE A CA 1
ATOM 884 C C . PHE A 1 109 ? 2.115 -7.671 -11.096 1.00 83.19 109 PHE A C 1
ATOM 886 O O . PHE A 1 109 ? 1.798 -7.240 -12.200 1.00 83.19 109 PHE A O 1
ATOM 893 N N . TYR A 1 110 ? 1.606 -8.810 -10.615 1.00 77.31 110 TYR A N 1
ATOM 894 C CA . TYR A 1 110 ? 0.656 -9.629 -11.379 1.00 77.31 110 TYR A CA 1
ATOM 895 C C . TYR A 1 110 ? -0.659 -8.914 -11.697 1.00 77.31 110 TYR A C 1
ATOM 897 O O . TYR A 1 110 ? -1.242 -9.168 -12.748 1.00 77.31 110 TYR A O 1
ATOM 905 N N . ARG A 1 111 ? -1.142 -8.054 -10.797 1.00 76.44 111 ARG A N 1
ATOM 906 C CA . ARG A 1 111 ? -2.418 -7.343 -10.967 1.00 76.44 111 ARG A CA 1
ATOM 907 C C . ARG A 1 111 ? -2.287 -6.080 -11.819 1.00 76.44 111 ARG A C 1
ATOM 909 O O . ARG A 1 111 ? -3.212 -5.756 -12.549 1.00 76.44 111 ARG A O 1
ATOM 916 N N . HIS A 1 112 ? -1.139 -5.406 -11.752 1.00 82.81 112 HIS A N 1
ATOM 917 C CA . HIS A 1 112 ? -0.937 -4.062 -12.305 1.00 82.81 112 HIS A CA 1
ATOM 918 C C . HIS A 1 112 ? 0.142 -3.989 -13.393 1.00 82.81 112 HIS A C 1
ATOM 920 O O . HIS A 1 112 ? 0.584 -2.903 -13.760 1.00 82.81 112 HIS A O 1
ATOM 926 N N . TYR A 1 113 ? 0.592 -5.120 -13.948 1.00 85.50 113 TYR A N 1
ATOM 927 C CA . TYR A 1 113 ? 1.560 -5.107 -15.055 1.00 85.50 113 TYR A CA 1
ATOM 928 C C . TYR A 1 113 ? 1.045 -4.336 -16.283 1.00 85.50 113 TYR A C 1
ATOM 930 O O . TYR A 1 113 ? 1.852 -3.796 -17.037 1.00 85.50 113 TYR A O 1
ATOM 938 N N . GLN A 1 114 ? -0.277 -4.266 -16.486 1.00 87.56 114 GLN A N 1
ATOM 939 C CA . GLN A 1 114 ? -0.902 -3.501 -17.571 1.00 87.56 114 GLN A CA 1
ATOM 940 C C . GLN A 1 114 ? -0.673 -1.991 -17.414 1.00 87.56 114 GLN A C 1
ATOM 942 O O . GLN A 1 114 ? -0.402 -1.316 -18.408 1.00 87.56 114 GLN A O 1
ATOM 947 N N . ASP A 1 115 ? -0.646 -1.505 -16.173 1.00 87.81 115 ASP A N 1
ATOM 948 C CA . ASP A 1 115 ? -0.451 -0.094 -15.821 1.00 87.81 115 ASP A CA 1
ATOM 949 C C . ASP A 1 115 ? 1.020 0.348 -15.943 1.00 87.81 115 ASP A C 1
ATOM 951 O O . ASP A 1 115 ? 1.331 1.536 -15.866 1.00 87.81 115 ASP A O 1
ATOM 955 N N . TYR A 1 116 ? 1.954 -0.596 -16.123 1.00 89.81 116 TYR A N 1
ATOM 956 C CA . TYR A 1 116 ? 3.379 -0.285 -16.212 1.00 89.81 116 TYR A CA 1
ATOM 957 C C . TYR A 1 116 ? 3.710 0.537 -17.466 1.00 89.81 116 TYR A C 1
ATOM 959 O O . TYR A 1 116 ? 3.504 0.072 -18.588 1.00 89.81 116 TYR A O 1
ATOM 967 N N . ASP A 1 117 ? 4.310 1.711 -17.277 1.00 86.25 117 ASP A N 1
ATOM 968 C CA . ASP A 1 117 ? 4.777 2.588 -18.351 1.00 86.25 117 ASP A CA 1
ATOM 969 C C . ASP A 1 117 ? 6.317 2.713 -18.328 1.00 86.25 117 ASP A C 1
ATOM 971 O O . ASP A 1 117 ? 6.879 3.302 -17.391 1.00 86.25 117 ASP A O 1
ATOM 975 N N . PRO A 1 118 ? 7.032 2.197 -19.351 1.00 90.12 118 PRO A N 1
ATOM 976 C CA . PRO A 1 118 ? 8.489 2.275 -19.412 1.00 90.12 118 PRO A CA 1
ATOM 977 C C . PRO A 1 118 ? 9.031 3.701 -19.587 1.00 90.12 118 PRO A C 1
ATOM 979 O O . PRO A 1 118 ? 10.218 3.916 -19.336 1.00 90.12 118 PRO A O 1
ATOM 982 N N . SER A 1 119 ? 8.201 4.675 -19.983 1.00 86.94 119 SER A N 1
ATOM 983 C CA . SER A 1 119 ? 8.605 6.084 -20.083 1.00 86.94 119 SER A CA 1
ATOM 984 C C . SER A 1 119 ? 8.729 6.768 -18.717 1.00 86.94 119 SER A C 1
ATOM 986 O O . SER A 1 119 ? 9.529 7.692 -18.563 1.00 86.94 119 SER A O 1
ATOM 988 N N . GLN A 1 120 ? 7.990 6.288 -17.709 1.00 85.12 120 GLN A N 1
ATOM 989 C CA . GLN A 1 120 ? 7.982 6.869 -16.364 1.00 85.12 120 GLN A CA 1
ATOM 990 C C . GLN A 1 120 ? 9.069 6.282 -15.467 1.00 85.12 120 GLN A C 1
ATOM 992 O O . GLN A 1 120 ? 9.719 7.007 -14.712 1.00 85.12 120 GLN A O 1
ATOM 997 N N . ALA A 1 121 ? 9.271 4.964 -15.522 1.00 86.88 121 ALA A N 1
ATOM 998 C CA . ALA A 1 121 ? 10.265 4.292 -14.698 1.00 86.88 121 ALA A CA 1
ATOM 999 C C . ALA A 1 121 ? 10.721 2.953 -15.284 1.00 86.88 121 ALA A C 1
ATOM 1001 O O . ALA A 1 121 ? 9.981 2.215 -15.931 1.00 86.88 121 ALA A O 1
ATOM 1002 N N . GLN A 1 122 ? 11.955 2.578 -14.954 1.00 90.62 122 GLN A N 1
ATOM 1003 C CA . GLN A 1 122 ? 12.441 1.213 -15.144 1.00 90.62 122 GLN A CA 1
ATOM 1004 C C . GLN A 1 122 ? 11.670 0.229 -14.249 1.00 90.62 122 GLN A C 1
ATOM 1006 O O . GLN A 1 122 ? 11.362 0.563 -13.103 1.00 90.62 122 GLN A O 1
ATOM 1011 N N . VAL A 1 123 ? 11.432 -0.998 -14.729 1.00 89.88 123 VAL A N 1
ATOM 1012 C CA . VAL A 1 123 ? 10.690 -2.047 -13.999 1.00 89.88 123 VAL A CA 1
ATOM 1013 C C . VAL A 1 123 ? 11.229 -2.244 -12.579 1.00 89.88 123 VAL A C 1
ATOM 1015 O O . VAL A 1 123 ? 10.469 -2.216 -11.614 1.00 89.88 123 VAL A O 1
ATOM 1018 N N . THR A 1 124 ? 12.549 -2.367 -12.413 1.00 89.44 124 THR A N 1
ATOM 1019 C CA . THR A 1 124 ? 13.158 -2.538 -11.084 1.00 89.44 124 THR A CA 1
ATOM 1020 C C . THR A 1 124 ? 12.939 -1.334 -10.175 1.00 89.44 124 THR A C 1
ATOM 1022 O O . THR A 1 124 ? 12.801 -1.497 -8.969 1.00 89.44 124 THR A O 1
ATOM 1025 N N . THR A 1 125 ? 12.915 -0.117 -10.723 1.00 85.94 125 THR A N 1
ATOM 1026 C CA . THR A 1 125 ? 12.677 1.109 -9.947 1.00 85.94 125 THR A CA 1
ATOM 1027 C C . THR A 1 125 ? 11.232 1.175 -9.473 1.00 85.94 125 THR A C 1
ATOM 1029 O O . THR A 1 125 ? 10.991 1.460 -8.301 1.00 85.94 125 THR A O 1
ATOM 1032 N N . TRP A 1 126 ? 10.290 0.850 -10.358 1.00 86.69 126 TRP A N 1
ATOM 1033 C CA . TRP A 1 126 ? 8.867 0.776 -10.042 1.00 86.69 126 TRP A CA 1
ATOM 1034 C C . TRP A 1 126 ? 8.584 -0.255 -8.940 1.00 86.69 126 TRP A C 1
ATOM 1036 O O . TRP A 1 126 ? 7.982 0.077 -7.916 1.00 86.69 126 TRP A O 1
ATOM 1046 N N . LEU A 1 127 ? 9.128 -1.468 -9.072 1.00 83.00 127 LEU A N 1
ATOM 1047 C CA . LEU A 1 127 ? 8.969 -2.513 -8.059 1.00 83.00 127 LEU A CA 1
ATOM 1048 C C . LEU A 1 127 ? 9.685 -2.178 -6.748 1.00 83.00 127 LEU A C 1
ATOM 1050 O O . LEU A 1 127 ? 9.144 -2.437 -5.679 1.00 83.00 127 LEU A O 1
ATOM 1054 N N . ASN A 1 128 ? 10.855 -1.538 -6.792 1.00 82.44 128 ASN A N 1
ATOM 1055 C CA . ASN A 1 128 ? 11.553 -1.099 -5.581 1.00 82.44 128 ASN A CA 1
ATOM 1056 C C . ASN A 1 128 ? 10.807 -0.004 -4.826 1.00 82.44 128 ASN A C 1
ATOM 1058 O O . ASN A 1 128 ? 10.855 0.032 -3.595 1.00 82.44 128 ASN A O 1
ATOM 1062 N N . PHE A 1 129 ? 10.142 0.900 -5.543 1.00 78.94 129 PHE A N 1
ATOM 1063 C CA . PHE A 1 129 ? 9.278 1.891 -4.920 1.00 78.94 129 PHE A CA 1
ATOM 1064 C C . PHE A 1 129 ? 8.120 1.205 -4.189 1.00 78.94 129 PHE A C 1
ATOM 1066 O O . PHE A 1 129 ? 7.895 1.489 -3.011 1.00 78.94 129 PHE A O 1
ATOM 1073 N N . ARG A 1 130 ? 7.453 0.239 -4.840 1.00 84.81 130 ARG A N 1
ATOM 1074 C CA . ARG A 1 130 ? 6.374 -0.531 -4.209 1.00 84.81 130 ARG A CA 1
ATOM 1075 C C . ARG A 1 130 ? 6.869 -1.332 -3.006 1.00 84.81 130 ARG A C 1
ATOM 1077 O O . ARG A 1 130 ? 6.294 -1.197 -1.933 1.00 84.81 130 ARG A O 1
ATOM 1084 N N . LEU A 1 131 ? 7.968 -2.070 -3.155 1.00 78.56 131 LEU A N 1
ATOM 1085 C CA . LEU A 1 131 ? 8.551 -2.904 -2.103 1.00 78.56 131 LEU A CA 1
ATOM 1086 C C . LEU A 1 131 ? 8.898 -2.102 -0.851 1.00 78.56 131 LEU A C 1
ATOM 1088 O O . LEU A 1 131 ? 8.591 -2.525 0.257 1.00 78.56 131 LEU A O 1
ATOM 1092 N N . LYS A 1 132 ? 9.498 -0.919 -1.008 1.00 77.62 132 LYS A N 1
ATOM 1093 C CA . LYS A 1 132 ? 9.826 -0.048 0.129 1.00 77.62 132 LYS A CA 1
ATOM 1094 C C . LYS A 1 132 ? 8.584 0.461 0.851 1.00 77.62 132 LYS A C 1
ATOM 1096 O O . LYS A 1 132 ? 8.615 0.598 2.071 1.00 77.62 132 LYS A O 1
ATOM 1101 N N . ASN A 1 133 ? 7.520 0.772 0.115 1.00 73.50 133 ASN A N 1
ATOM 1102 C CA . ASN A 1 133 ? 6.268 1.222 0.717 1.00 73.50 133 ASN A CA 1
ATOM 1103 C C . ASN A 1 133 ? 5.577 0.068 1.447 1.00 73.50 133 ASN A C 1
ATOM 1105 O O . ASN A 1 133 ? 5.239 0.220 2.614 1.00 73.50 133 ASN A O 1
ATOM 1109 N N . GLU A 1 134 ? 5.480 -1.103 0.815 1.00 81.12 134 GLU A N 1
ATOM 1110 C CA . GLU A 1 134 ? 4.933 -2.306 1.448 1.00 81.12 134 GLU A CA 1
ATOM 1111 C C . GLU A 1 134 ? 5.724 -2.714 2.686 1.00 81.12 134 GLU A C 1
ATOM 1113 O O . GLU A 1 134 ? 5.136 -3.059 3.706 1.00 81.12 134 GLU A O 1
ATOM 1118 N N . PHE A 1 135 ? 7.053 -2.631 2.635 1.00 78.06 135 PHE A N 1
ATOM 1119 C CA . PHE A 1 135 ? 7.901 -2.971 3.768 1.00 78.06 135 PHE A CA 1
ATOM 1120 C C . PHE A 1 135 ? 7.652 -2.061 4.967 1.00 78.06 135 PHE A C 1
ATOM 1122 O O . PHE A 1 135 ? 7.486 -2.560 6.078 1.00 78.06 135 PHE A O 1
ATOM 1129 N N . LYS A 1 136 ? 7.529 -0.746 4.747 1.00 74.81 136 LYS A N 1
ATOM 1130 C CA . LYS A 1 136 ? 7.118 0.190 5.804 1.00 74.81 136 LYS A CA 1
ATOM 1131 C C . LYS A 1 136 ? 5.756 -0.193 6.374 1.00 74.81 136 LYS A C 1
ATOM 1133 O O . LYS A 1 136 ? 5.603 -0.261 7.588 1.00 74.81 136 LYS A O 1
ATOM 1138 N N . THR A 1 137 ? 4.791 -0.512 5.512 1.00 72.75 137 THR A N 1
ATOM 1139 C CA . THR A 1 137 ? 3.463 -0.963 5.940 1.00 72.75 137 THR A CA 1
ATOM 1140 C C . THR A 1 137 ? 3.541 -2.232 6.792 1.00 72.75 137 THR A C 1
ATOM 1142 O O . THR A 1 137 ? 2.873 -2.317 7.822 1.00 72.75 137 THR A O 1
ATOM 1145 N N . GLN A 1 138 ? 4.362 -3.217 6.415 1.00 77.81 138 GLN A N 1
ATOM 1146 C CA . GLN A 1 138 ? 4.505 -4.455 7.185 1.00 77.81 138 GLN A CA 1
ATOM 1147 C C . GLN A 1 138 ? 5.255 -4.244 8.505 1.00 77.81 138 GLN A C 1
ATOM 1149 O O . GLN A 1 138 ? 4.819 -4.785 9.519 1.00 77.81 138 GLN A O 1
ATOM 1154 N N . GLN A 1 139 ? 6.309 -3.422 8.533 1.00 77.00 139 GLN A N 1
ATOM 1155 C CA . GLN A 1 139 ? 6.988 -3.038 9.777 1.00 77.00 139 GLN A CA 1
ATOM 1156 C C . GLN A 1 139 ? 6.004 -2.393 10.759 1.00 77.00 139 GLN A C 1
ATOM 1158 O O . GLN A 1 139 ? 5.925 -2.794 11.919 1.00 77.00 139 GLN A O 1
ATOM 1163 N N . THR A 1 140 ? 5.181 -1.457 10.283 1.00 69.25 140 THR A N 1
ATOM 1164 C CA . THR A 1 140 ? 4.154 -0.809 11.105 1.00 69.25 140 THR A CA 1
ATOM 1165 C C . THR A 1 140 ? 3.116 -1.815 11.611 1.00 69.25 140 THR A C 1
ATOM 1167 O O . THR A 1 140 ? 2.769 -1.811 12.793 1.00 69.25 140 THR A O 1
ATOM 1170 N N . LYS A 1 141 ? 2.659 -2.747 10.762 1.00 71.75 141 LYS A N 1
ATOM 1171 C CA . LYS A 1 141 ? 1.729 -3.817 11.168 1.00 71.75 141 LYS A CA 1
ATOM 1172 C C . LYS A 1 141 ? 2.331 -4.739 12.227 1.00 71.75 141 LYS A C 1
ATOM 1174 O O . LYS A 1 141 ? 1.646 -5.078 13.192 1.00 71.75 141 LYS A O 1
ATOM 1179 N N . GLN A 1 142 ? 3.595 -5.128 12.079 1.00 76.00 142 GLN A N 1
ATOM 1180 C CA . GLN A 1 142 ? 4.287 -5.959 13.061 1.00 76.00 142 GLN A CA 1
ATOM 1181 C C . GLN A 1 142 ? 4.477 -5.232 14.387 1.00 76.00 142 GLN A C 1
ATOM 1183 O O . GLN A 1 142 ? 4.154 -5.795 15.431 1.00 76.00 142 GLN A O 1
ATOM 1188 N N . TYR A 1 143 ? 4.895 -3.969 14.348 1.00 68.00 143 TYR A N 1
ATOM 1189 C CA . TYR A 1 143 ? 5.010 -3.128 15.533 1.00 68.00 143 TYR A CA 1
ATOM 1190 C C . TYR A 1 143 ? 3.680 -3.025 16.291 1.00 68.00 143 TYR A C 1
ATOM 1192 O O . TYR A 1 143 ? 3.626 -3.275 17.494 1.00 68.00 143 TYR A O 1
ATOM 1200 N N . HIS A 1 144 ? 2.574 -2.753 15.593 1.00 63.91 144 HIS A N 1
ATOM 1201 C CA . HIS A 1 144 ? 1.253 -2.708 16.222 1.00 63.91 144 HIS A CA 1
ATOM 1202 C C . HIS A 1 144 ? 0.801 -4.067 16.755 1.00 63.91 144 HIS A C 1
ATOM 1204 O O . HIS A 1 144 ? 0.162 -4.126 17.804 1.00 63.91 144 HIS A O 1
ATOM 1210 N N . ARG A 1 145 ? 1.126 -5.169 16.073 1.00 70.50 145 ARG A N 1
ATOM 1211 C CA . ARG A 1 145 ? 0.825 -6.517 16.570 1.00 70.50 145 ARG A CA 1
ATOM 1212 C C . ARG A 1 145 ? 1.585 -6.810 17.863 1.00 70.50 145 ARG A C 1
ATOM 1214 O O . ARG A 1 145 ? 0.977 -7.314 18.802 1.00 70.50 145 ARG A O 1
ATOM 1221 N N . GLN A 1 146 ? 2.863 -6.447 17.929 1.00 66.12 146 GLN A N 1
ATOM 1222 C CA . GLN A 1 146 ? 3.686 -6.592 19.131 1.00 66.12 146 GLN A CA 1
ATOM 1223 C C . GLN A 1 146 ? 3.178 -5.697 20.267 1.00 66.12 146 GLN A C 1
ATOM 1225 O O . GLN A 1 146 ? 3.034 -6.172 21.388 1.00 66.12 146 GLN A O 1
ATOM 1230 N N . GLN A 1 147 ? 2.801 -4.446 19.982 1.00 56.97 147 GLN A N 1
ATOM 1231 C CA . GLN A 1 147 ? 2.176 -3.570 20.977 1.00 56.97 147 GLN A CA 1
ATOM 1232 C C . GLN A 1 147 ? 0.840 -4.115 21.488 1.00 56.97 147 GLN A C 1
ATOM 1234 O O . GLN A 1 147 ? 0.581 -4.067 22.682 1.00 56.97 147 GLN A O 1
ATOM 1239 N N . ARG A 1 148 ? -0.012 -4.660 20.612 1.00 53.19 148 ARG A N 1
ATOM 1240 C CA . ARG A 1 148 ? -1.281 -5.284 21.024 1.00 53.19 148 ARG A CA 1
ATOM 1241 C C . ARG A 1 148 ? -1.050 -6.524 21.882 1.00 53.19 148 ARG A C 1
ATOM 1243 O O . ARG A 1 148 ? -1.795 -6.744 22.824 1.00 53.19 148 ARG A O 1
ATOM 1250 N N . GLN A 1 149 ? -0.022 -7.314 21.581 1.00 52.81 149 GLN A N 1
ATOM 1251 C CA . GLN A 1 149 ? 0.351 -8.478 22.389 1.00 52.81 149 GLN A CA 1
ATOM 1252 C C . GLN A 1 149 ? 0.951 -8.079 23.744 1.00 52.81 149 GLN A C 1
ATOM 1254 O O . GLN A 1 149 ? 0.635 -8.718 24.742 1.00 52.81 149 GLN A O 1
ATOM 1259 N N . ALA A 1 150 ? 1.744 -7.005 23.796 1.00 46.19 150 ALA A N 1
ATOM 1260 C CA . ALA A 1 150 ? 2.270 -6.448 25.040 1.00 46.19 150 ALA A CA 1
ATOM 1261 C C . ALA A 1 150 ? 1.159 -5.825 25.906 1.00 46.19 150 ALA A C 1
ATOM 1263 O O . ALA A 1 150 ? 1.108 -6.065 27.108 1.00 46.19 150 ALA A O 1
ATOM 1264 N N . ASN A 1 151 ? 0.216 -5.108 25.288 1.00 37.34 151 ASN A N 1
ATOM 1265 C CA . ASN A 1 151 ? -0.911 -4.484 25.984 1.00 37.34 151 ASN A CA 1
ATOM 1266 C C . ASN A 1 151 ? -1.993 -5.494 26.394 1.00 37.34 151 ASN A C 1
ATOM 1268 O O . ASN A 1 151 ? -2.690 -5.266 27.370 1.00 37.34 151 ASN A O 1
ATOM 1272 N N . ALA A 1 152 ? -2.118 -6.640 25.717 1.00 39.06 152 ALA A N 1
ATOM 1273 C CA . ALA A 1 152 ? -3.023 -7.711 26.145 1.00 39.06 152 ALA A CA 1
ATOM 1274 C C . ALA A 1 152 ? -2.603 -8.367 27.478 1.00 39.06 152 ALA A C 1
ATOM 1276 O O . ALA A 1 152 ? -3.405 -9.078 28.080 1.00 39.06 152 ALA A O 1
ATOM 1277 N N . GLN A 1 153 ? -1.368 -8.139 27.947 1.00 38.38 153 GLN A N 1
ATOM 1278 C CA . GLN A 1 153 ? -0.923 -8.530 29.290 1.00 38.38 153 GLN A CA 1
ATOM 1279 C C . GLN A 1 153 ? -1.121 -7.429 30.344 1.00 38.38 153 GLN A C 1
ATOM 1281 O O . GLN A 1 153 ? -1.001 -7.715 31.534 1.00 38.38 153 GLN A O 1
ATOM 1286 N N . SER A 1 154 ? -1.460 -6.202 29.942 1.00 34.53 154 SER A N 1
ATOM 1287 C CA . SER A 1 154 ? -1.712 -5.078 30.842 1.00 34.53 154 SER A CA 1
ATOM 1288 C C . SER A 1 154 ? -3.118 -4.523 30.622 1.00 34.53 154 SER A C 1
ATOM 1290 O O . SER A 1 154 ? -3.342 -3.648 29.794 1.00 34.53 154 SER A O 1
ATOM 1292 N N . ASP A 1 155 ? -4.020 -5.030 31.448 1.00 30.56 155 ASP A N 1
ATOM 1293 C CA . ASP A 1 155 ? -5.319 -4.463 31.787 1.00 30.56 155 ASP A CA 1
ATOM 1294 C C . ASP A 1 155 ? -6.445 -4.471 30.745 1.00 30.56 155 ASP A C 1
ATOM 1296 O O . ASP A 1 155 ? -6.317 -4.187 29.555 1.00 30.56 155 ASP A O 1
ATOM 1300 N N . ALA A 1 156 ? -7.603 -4.856 31.267 1.00 39.66 156 ALA A N 1
ATOM 1301 C CA . ALA A 1 156 ? -8.837 -5.049 30.549 1.00 39.66 156 ALA A CA 1
ATOM 1302 C C . ALA A 1 156 ? -9.503 -3.709 30.218 1.00 39.66 156 ALA A C 1
ATOM 1304 O O . ALA A 1 156 ? -9.775 -2.906 31.103 1.00 39.66 156 ALA A O 1
ATOM 1305 N N . GLY A 1 157 ? -9.905 -3.557 28.955 1.00 35.31 157 GLY A N 1
ATOM 1306 C CA . GLY A 1 157 ? -11.017 -2.689 28.581 1.00 35.31 157 GLY A CA 1
ATOM 1307 C C . GLY A 1 157 ? -10.653 -1.254 28.228 1.00 35.31 157 GLY A C 1
ATOM 1308 O O . GLY A 1 157 ? -11.069 -0.343 28.920 1.00 35.31 157 GLY A O 1
ATOM 1309 N N . GLU A 1 158 ? -10.005 -1.055 27.083 1.00 39.03 158 GLU A N 1
ATOM 1310 C CA . GLU A 1 158 ? -10.182 0.158 26.269 1.00 39.03 158 GLU A CA 1
ATOM 1311 C C . GLU A 1 158 ? -9.797 -0.174 24.818 1.00 39.03 158 GLU A C 1
ATOM 1313 O O . GLU A 1 158 ? -8.735 0.178 24.304 1.00 39.03 158 GLU A O 1
ATOM 1318 N N . ASP A 1 159 ? -10.648 -0.981 24.177 1.00 38.16 159 ASP A N 1
ATOM 1319 C CA . ASP A 1 159 ? -10.434 -1.461 22.814 1.00 38.16 159 ASP A CA 1
ATOM 1320 C C . ASP A 1 159 ? -11.101 -0.522 21.793 1.00 38.16 159 ASP A C 1
ATOM 1322 O O . ASP A 1 159 ? -12.257 -0.123 21.929 1.00 38.16 159 ASP A O 1
ATOM 1326 N N . LEU A 1 160 ? -10.295 -0.153 20.797 1.00 40.38 160 LEU A N 1
ATOM 1327 C CA . LEU A 1 160 ? -10.532 0.657 19.597 1.00 40.38 160 LEU A CA 1
ATOM 1328 C C . LEU A 1 160 ? -11.998 0.861 19.158 1.00 40.38 160 LEU A C 1
ATOM 1330 O O . LEU A 1 160 ? -12.533 0.142 18.318 1.00 40.38 160 LEU A O 1
ATOM 1334 N N . ASP A 1 161 ? -12.580 1.974 19.597 1.00 41.66 161 ASP A N 1
ATOM 1335 C CA . ASP A 1 161 ? -13.877 2.449 19.130 1.00 41.66 161 ASP A CA 1
ATOM 1336 C C . ASP A 1 161 ? -13.763 3.074 17.722 1.00 41.66 161 ASP A C 1
ATOM 1338 O O . ASP A 1 161 ? -13.221 4.172 17.556 1.00 41.66 161 ASP A O 1
ATOM 1342 N N . LEU A 1 162 ? -14.294 2.382 16.704 1.00 39.03 162 LEU A N 1
ATOM 1343 C CA . LEU A 1 162 ? -14.465 2.856 15.313 1.00 39.03 162 LEU A CA 1
ATOM 1344 C C . LEU A 1 162 ? -15.170 4.221 15.200 1.00 39.03 162 LEU A C 1
ATOM 1346 O O . LEU A 1 162 ? -15.037 4.905 14.191 1.00 39.03 162 LEU A O 1
ATOM 1350 N N . PHE A 1 163 ? -15.888 4.626 16.245 1.00 39.38 163 PHE A N 1
ATOM 1351 C CA . PHE A 1 163 ? -16.573 5.914 16.353 1.00 39.38 163 PHE A CA 1
ATOM 1352 C C . PHE A 1 163 ? -15.641 7.111 16.305 1.00 39.38 163 PHE A C 1
ATOM 1354 O O . PHE A 1 163 ? -15.952 8.110 15.666 1.00 39.38 163 PHE A O 1
ATOM 1361 N N . ASN A 1 164 ? -14.439 6.968 16.857 1.00 41.38 164 ASN A N 1
ATOM 1362 C CA . ASN A 1 164 ? -13.436 8.024 16.792 1.00 41.38 164 ASN A CA 1
ATOM 1363 C C . ASN A 1 164 ? -12.887 8.259 15.374 1.00 41.38 164 ASN A C 1
ATOM 1365 O O . ASN A 1 164 ? -12.142 9.212 15.168 1.00 41.38 164 ASN A O 1
ATOM 1369 N N . LEU A 1 165 ? -13.186 7.370 14.419 1.00 38.28 165 LEU A N 1
ATOM 1370 C CA . LEU A 1 165 ? -12.806 7.517 13.014 1.00 38.28 165 LEU A CA 1
ATOM 1371 C C . LEU A 1 165 ? -13.867 8.292 12.208 1.00 38.28 165 LEU A C 1
ATOM 1373 O O . LEU A 1 165 ? -13.554 8.818 11.146 1.00 38.28 165 LEU A O 1
ATOM 1377 N N . LEU A 1 166 ? -15.114 8.336 12.698 1.00 38.16 166 LEU A N 1
ATOM 1378 C CA . LEU A 1 166 ? -16.278 8.909 12.007 1.00 38.16 166 LEU A CA 1
ATOM 1379 C C . LEU A 1 166 ? -16.762 10.219 12.647 1.00 38.16 166 LEU A C 1
ATOM 1381 O O . LEU A 1 166 ? -17.376 11.034 11.965 1.00 38.16 166 LEU A O 1
ATOM 1385 N N . GLU A 1 167 ? -16.398 10.487 13.904 1.00 37.44 167 GLU A N 1
ATOM 1386 C CA . GLU A 1 167 ? -16.495 11.817 14.517 1.00 37.44 167 GLU A CA 1
ATOM 1387 C C . GLU A 1 167 ? -15.368 12.743 14.021 1.00 37.44 167 GLU A C 1
ATOM 1389 O O . GLU A 1 167 ? -14.531 13.220 14.785 1.00 37.44 167 GLU A O 1
ATOM 1394 N N . SER A 1 168 ? -15.327 13.001 12.715 1.00 36.53 168 SER A N 1
ATOM 1395 C CA . SER A 1 168 ? -14.616 14.158 12.171 1.00 36.53 168 SER A CA 1
ATOM 1396 C C . SER A 1 168 ? -15.641 15.241 11.822 1.00 36.53 168 SER A C 1
ATOM 1398 O O . SER A 1 168 ? -16.497 14.997 10.970 1.00 36.53 168 SER A O 1
ATOM 1400 N N . PRO A 1 169 ? -15.561 16.453 12.406 1.00 33.50 169 PRO A N 1
ATOM 1401 C CA . PRO A 1 169 ? -16.285 17.626 11.940 1.00 33.50 169 PRO A CA 1
ATOM 1402 C C . PRO A 1 169 ? -15.604 18.121 10.660 1.00 33.50 169 PRO A C 1
ATOM 1404 O O . PRO A 1 169 ? -14.896 19.123 10.628 1.00 33.50 169 PRO A O 1
ATOM 1407 N N . SER A 1 170 ? -15.764 17.349 9.594 1.00 35.06 170 SER A N 1
ATOM 1408 C CA . SER A 1 170 ? -15.635 17.846 8.240 1.00 35.06 170 SER A CA 1
ATOM 1409 C C . SER A 1 170 ? -17.035 18.292 7.849 1.00 35.06 170 SER A C 1
ATOM 1411 O O . SER A 1 170 ? -17.863 17.477 7.455 1.00 35.06 170 SER A O 1
ATOM 1413 N N . ASP A 1 171 ? -17.312 19.593 7.920 1.00 38.56 171 ASP A N 1
ATOM 1414 C CA . ASP A 1 171 ? -18.503 20.207 7.310 1.00 38.56 171 ASP A CA 1
ATOM 1415 C C . ASP A 1 171 ? -18.476 20.130 5.762 1.00 38.56 171 ASP A C 1
ATOM 1417 O O . ASP A 1 171 ? -19.152 20.889 5.062 1.00 38.56 171 ASP A O 1
ATOM 1421 N N . GLY A 1 172 ? -17.702 19.203 5.191 1.00 46.16 172 GLY A N 1
ATOM 1422 C CA . GLY A 1 172 ? -17.649 18.908 3.771 1.00 46.16 172 GLY A CA 1
ATOM 1423 C C . GLY A 1 172 ? -18.868 18.116 3.301 1.00 46.16 172 GLY A C 1
ATOM 1424 O O . GLY A 1 172 ? -19.419 17.268 4.004 1.00 46.16 172 GLY A O 1
ATOM 1425 N N . GLU A 1 173 ? -19.280 18.377 2.066 1.00 47.47 173 GLU A N 1
ATOM 1426 C CA . GLU A 1 173 ? -20.416 17.720 1.414 1.00 47.47 173 GLU A CA 1
ATOM 1427 C C . GLU A 1 173 ? -20.253 16.190 1.339 1.00 47.47 173 GLU A C 1
ATOM 1429 O O . GLU A 1 173 ? -21.210 15.456 1.573 1.00 47.47 173 GLU A O 1
ATOM 1434 N N . ALA A 1 174 ? -19.022 15.701 1.153 1.00 48.47 174 ALA A N 1
ATOM 1435 C CA . ALA A 1 174 ? -18.705 14.271 1.122 1.00 48.47 174 ALA A CA 1
ATOM 1436 C C . ALA A 1 174 ? -18.942 13.559 2.471 1.00 48.47 174 ALA A C 1
ATOM 1438 O O . ALA A 1 174 ? -19.467 12.448 2.502 1.00 48.47 174 ALA A O 1
ATOM 1439 N N . ALA A 1 175 ? -18.613 14.201 3.598 1.00 52.50 175 ALA A N 1
ATOM 1440 C CA . ALA A 1 175 ? -18.845 13.627 4.925 1.00 52.50 175 ALA A CA 1
ATOM 1441 C C . ALA A 1 175 ? -20.346 13.567 5.251 1.00 52.50 175 ALA A C 1
ATOM 1443 O O . ALA A 1 175 ? -20.831 12.569 5.785 1.00 52.50 175 ALA A O 1
ATOM 1444 N N . ARG A 1 176 ? -21.106 14.597 4.848 1.00 59.34 176 ARG A N 1
ATOM 1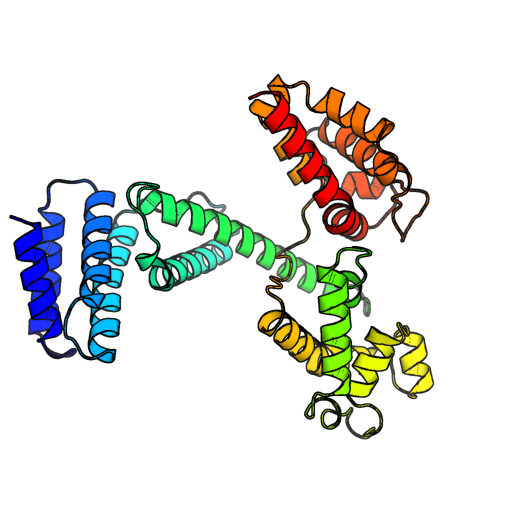445 C CA . ARG A 1 176 ? -22.574 14.607 4.952 1.00 59.34 176 ARG A CA 1
ATOM 1446 C C . ARG A 1 176 ? -23.221 13.516 4.098 1.00 59.34 176 ARG A C 1
ATOM 1448 O O . ARG A 1 176 ? -24.125 12.838 4.583 1.00 59.34 176 ARG A O 1
ATOM 1455 N N . GLN A 1 177 ? -22.744 13.302 2.871 1.00 63.88 177 GLN A N 1
ATOM 1456 C CA . GLN A 1 177 ? -23.223 12.223 1.997 1.00 63.88 177 GLN A CA 1
ATOM 1457 C C . GLN A 1 177 ? -22.939 10.837 2.586 1.00 63.88 177 GLN A C 1
ATOM 1459 O O . GLN A 1 177 ? -23.829 9.990 2.600 1.00 63.88 177 GLN A O 1
ATOM 1464 N N . MET A 1 178 ? -21.740 10.621 3.131 1.00 63.84 178 MET A N 1
ATOM 1465 C CA . MET A 1 178 ? -21.380 9.353 3.767 1.00 63.84 178 MET A CA 1
ATOM 1466 C C . MET A 1 178 ? -22.205 9.087 5.031 1.00 63.84 178 MET A C 1
ATOM 1468 O O . MET A 1 178 ? -22.739 7.992 5.189 1.00 63.84 178 MET A O 1
ATOM 1472 N N . LYS A 1 179 ? -22.377 10.093 5.902 1.00 66.56 179 LYS A N 1
ATOM 1473 C CA . LYS A 1 179 ? -23.227 9.983 7.099 1.00 66.56 179 LYS A CA 1
ATOM 1474 C C . LYS A 1 179 ? -24.668 9.623 6.728 1.00 66.56 179 LYS A C 1
ATOM 1476 O O . LYS A 1 179 ? -25.187 8.629 7.223 1.00 66.56 179 LYS A O 1
ATOM 1481 N N . THR A 1 180 ? -25.262 10.366 5.792 1.00 73.69 180 THR A N 1
ATOM 1482 C CA . THR A 1 180 ? -26.629 10.115 5.294 1.00 73.69 180 THR A CA 1
ATOM 1483 C C . THR A 1 180 ? -26.755 8.716 4.681 1.00 73.69 180 THR A C 1
ATOM 1485 O O . THR A 1 180 ? -27.761 8.027 4.853 1.00 73.69 180 THR A O 1
ATOM 1488 N N . GLY A 1 181 ? -25.714 8.268 3.981 1.00 75.88 181 GLY A N 1
ATOM 1489 C CA . GLY A 1 181 ? -25.614 6.932 3.414 1.00 75.88 181 GLY A CA 1
ATOM 1490 C C . GLY A 1 181 ? -25.637 5.816 4.444 1.00 75.88 181 GLY A C 1
ATOM 1491 O O . GLY A 1 181 ? -26.406 4.868 4.314 1.00 75.88 181 GLY A O 1
ATOM 1492 N N . ILE A 1 182 ? -24.819 5.950 5.488 1.00 76.56 182 ILE A N 1
ATOM 1493 C CA . ILE A 1 182 ? -24.762 4.990 6.593 1.00 76.56 182 ILE A CA 1
ATOM 1494 C C . ILE A 1 182 ? -26.093 4.975 7.355 1.00 76.56 182 ILE A C 1
ATOM 1496 O O . ILE A 1 182 ? -26.599 3.899 7.658 1.00 76.56 182 ILE A O 1
ATOM 1500 N N . GLU A 1 183 ? -26.696 6.137 7.619 1.00 79.81 183 GLU A N 1
ATOM 1501 C CA . GLU A 1 183 ? -28.020 6.239 8.252 1.00 79.81 183 GLU A CA 1
ATOM 1502 C C . GLU A 1 183 ? -29.101 5.523 7.429 1.00 79.81 183 GLU A C 1
ATOM 1504 O O . GLU A 1 183 ? -29.879 4.735 7.971 1.00 79.81 183 GLU A O 1
ATOM 1509 N N . THR A 1 184 ? -29.106 5.741 6.111 1.00 82.56 184 THR A N 1
ATOM 1510 C CA . THR A 1 184 ? -30.041 5.081 5.188 1.00 82.56 184 THR A CA 1
ATOM 1511 C C . THR A 1 184 ? -29.822 3.572 5.184 1.00 82.56 184 THR A C 1
ATOM 1513 O O . THR A 1 184 ? -30.776 2.814 5.336 1.00 82.56 184 THR A O 1
ATOM 1516 N N . TRP A 1 185 ? -28.570 3.125 5.085 1.00 88.12 185 TRP A N 1
ATOM 1517 C CA . TRP A 1 185 ? -28.224 1.708 5.104 1.00 88.12 185 TRP A CA 1
ATOM 1518 C C . TRP A 1 185 ? -28.660 1.021 6.398 1.00 88.12 185 TRP A C 1
ATOM 1520 O O . TRP A 1 185 ? -29.328 -0.009 6.335 1.00 88.12 185 TRP A O 1
ATOM 1530 N N . ILE A 1 186 ? -28.379 1.621 7.559 1.00 85.62 186 ILE A N 1
ATOM 1531 C CA . ILE A 1 186 ? -28.829 1.093 8.854 1.00 85.62 186 ILE A CA 1
ATOM 1532 C C . ILE A 1 186 ? -30.356 0.935 8.867 1.00 85.62 186 ILE A C 1
ATOM 1534 O O . ILE A 1 186 ? -30.862 -0.056 9.393 1.00 85.62 186 ILE A O 1
ATOM 1538 N N . ALA A 1 187 ? -31.103 1.872 8.280 1.00 83.94 187 ALA A N 1
ATOM 1539 C CA . ALA A 1 187 ? -32.561 1.816 8.244 1.00 83.94 187 ALA A CA 1
ATOM 1540 C C . ALA A 1 187 ? -33.120 0.769 7.261 1.00 83.94 187 ALA A C 1
ATOM 1542 O O . ALA A 1 187 ? -34.162 0.176 7.542 1.00 83.94 187 ALA A O 1
ATOM 1543 N N . THR A 1 188 ? -32.461 0.543 6.120 1.00 83.75 188 THR A N 1
ATOM 1544 C CA . THR A 1 188 ? -33.021 -0.250 5.010 1.00 83.75 188 THR A CA 1
ATOM 1545 C C . THR A 1 188 ? -32.445 -1.656 4.854 1.00 83.75 188 THR A C 1
ATOM 1547 O O . THR A 1 188 ? -33.048 -2.472 4.159 1.00 83.75 188 THR A O 1
ATOM 1550 N N . ASP A 1 189 ? -31.284 -1.948 5.445 1.00 87.44 189 ASP A N 1
ATOM 1551 C CA . ASP A 1 189 ? -30.617 -3.240 5.273 1.00 87.44 189 ASP A CA 1
ATOM 1552 C C . ASP A 1 189 ? -31.418 -4.383 5.936 1.00 87.44 189 ASP A C 1
ATOM 1554 O O . ASP A 1 189 ? -31.687 -4.334 7.141 1.00 87.44 189 ASP A O 1
ATOM 1558 N N . PRO A 1 190 ? -31.811 -5.425 5.177 1.00 85.56 190 PRO A N 1
ATOM 1559 C CA . PRO A 1 190 ? -32.653 -6.505 5.684 1.00 85.56 190 PRO A CA 1
ATOM 1560 C C . PRO A 1 190 ? -31.893 -7.524 6.546 1.00 85.56 190 PRO A C 1
ATOM 1562 O O . PRO A 1 190 ? -32.530 -8.306 7.254 1.00 85.56 190 PRO A O 1
ATOM 1565 N N . GLU A 1 191 ? -30.557 -7.548 6.515 1.00 85.75 191 GLU A N 1
ATOM 1566 C CA . GLU A 1 191 ? -29.752 -8.484 7.302 1.00 85.75 191 GLU A CA 1
ATOM 1567 C C . GLU A 1 191 ? -29.525 -7.977 8.730 1.00 85.75 191 GLU A C 1
ATOM 1569 O O . GLU A 1 191 ? -29.571 -8.765 9.681 1.00 85.75 191 GLU A O 1
ATOM 1574 N N . LEU A 1 192 ? -29.326 -6.668 8.915 1.00 86.12 192 LEU A N 1
ATOM 1575 C CA . LEU A 1 192 ? -29.035 -6.064 10.224 1.00 86.12 192 LEU A CA 1
ATOM 1576 C C . LEU A 1 192 ? -30.061 -6.372 11.343 1.00 86.12 192 LEU A C 1
ATOM 1578 O O . LEU A 1 192 ? -29.629 -6.574 12.485 1.00 86.12 192 LEU A O 1
ATOM 1582 N N . PRO A 1 193 ? -31.384 -6.446 11.090 1.00 87.19 193 PRO A N 1
ATOM 1583 C CA . PRO A 1 193 ? -32.371 -6.824 12.103 1.00 87.19 193 PRO A CA 1
ATOM 1584 C C . PRO A 1 193 ? -32.277 -8.299 12.517 1.00 87.19 193 PRO A C 1
ATOM 1586 O O . PRO A 1 193 ? -32.632 -8.647 13.642 1.00 87.19 193 PRO A O 1
ATOM 1589 N N . THR A 1 194 ? -31.802 -9.174 11.624 1.00 86.12 194 THR A N 1
ATOM 1590 C CA . THR A 1 194 ? -31.744 -10.629 11.862 1.00 86.12 194 THR A CA 1
ATOM 1591 C C . THR A 1 194 ? -30.566 -11.033 12.748 1.00 86.12 194 THR A C 1
ATOM 1593 O O . THR A 1 194 ? -30.621 -12.037 13.463 1.00 86.12 194 THR A O 1
ATOM 1596 N N . VAL A 1 195 ? -29.502 -10.227 12.746 1.00 88.19 195 VAL A N 1
ATOM 1597 C CA . VAL A 1 195 ? -28.304 -10.456 13.551 1.00 88.19 195 VAL A CA 1
ATOM 1598 C C . VAL A 1 195 ? -28.556 -9.933 14.959 1.00 88.19 195 VAL A C 1
ATOM 1600 O O . VAL A 1 195 ? -28.528 -8.730 15.191 1.00 88.19 195 VAL A O 1
ATOM 1603 N N . THR A 1 196 ? -28.797 -10.831 15.912 1.00 90.31 196 THR A N 1
ATOM 1604 C CA . THR A 1 196 ? -29.159 -10.472 17.292 1.00 90.31 196 THR A CA 1
ATOM 1605 C C . THR A 1 196 ? -28.207 -11.072 18.319 1.00 90.31 196 THR A C 1
ATOM 1607 O O . THR A 1 196 ? -27.535 -12.081 18.077 1.00 90.31 196 THR A O 1
ATOM 1610 N N . ILE A 1 197 ? -28.135 -10.451 19.498 1.00 85.12 197 ILE A N 1
ATOM 1611 C CA . ILE A 1 197 ? -27.426 -11.037 20.637 1.00 85.12 197 ILE A CA 1
ATOM 1612 C C . ILE A 1 197 ? -28.178 -12.292 21.092 1.00 85.12 197 ILE A C 1
ATOM 1614 O O . ILE A 1 197 ? -29.397 -12.282 21.279 1.00 85.12 197 ILE A O 1
ATOM 1618 N N . LYS A 1 198 ? -27.439 -13.384 21.315 1.00 75.81 198 LYS A N 1
ATOM 1619 C CA . LYS A 1 198 ? -27.997 -14.658 21.786 1.00 75.81 198 LYS A CA 1
ATOM 1620 C C . LYS A 1 198 ? -28.851 -14.433 23.042 1.00 75.81 198 LYS A C 1
ATOM 1622 O O . LYS A 1 198 ? -28.386 -13.837 24.010 1.00 75.81 198 LYS A O 1
ATOM 1627 N N . ASN A 1 199 ? -30.088 -14.929 23.015 1.00 75.62 199 ASN A N 1
ATOM 1628 C CA . ASN A 1 199 ? -31.110 -14.777 24.063 1.00 75.62 199 ASN A CA 1
ATOM 1629 C C . ASN A 1 199 ? -31.649 -13.346 24.279 1.00 75.62 199 ASN A C 1
ATOM 1631 O O . ASN A 1 199 ? -32.379 -13.121 25.243 1.00 75.62 199 ASN A O 1
ATOM 1635 N N . LYS A 1 200 ? -31.335 -12.383 23.401 1.00 81.31 200 LYS A N 1
ATOM 1636 C CA . LYS A 1 200 ? -31.897 -11.022 23.417 1.00 81.31 200 LYS A CA 1
ATOM 1637 C C . LYS A 1 200 ? -32.219 -10.551 21.990 1.00 81.31 200 LYS A C 1
ATOM 1639 O O . LYS A 1 200 ? -31.509 -9.702 21.457 1.00 81.31 200 LYS A O 1
ATOM 1644 N N . PRO A 1 201 ? -33.304 -11.061 21.375 1.00 77.06 201 PRO A N 1
ATOM 1645 C CA . PRO A 1 201 ? -33.673 -10.730 19.994 1.00 77.06 201 PRO A CA 1
ATOM 1646 C C . PRO A 1 201 ? -34.011 -9.245 19.787 1.00 77.06 201 PRO A C 1
ATOM 1648 O O . PRO A 1 201 ? -33.893 -8.742 18.679 1.00 77.06 201 PRO A O 1
ATOM 1651 N N . ALA A 1 202 ? -34.366 -8.522 20.855 1.00 77.25 202 ALA A N 1
ATOM 1652 C CA . ALA A 1 202 ? -34.563 -7.072 20.817 1.00 77.25 202 ALA A CA 1
ATOM 1653 C C . ALA A 1 202 ? -33.257 -6.272 20.614 1.00 77.25 202 ALA A C 1
ATOM 1655 O O . ALA A 1 202 ? -33.313 -5.084 20.315 1.00 77.25 202 ALA A O 1
ATOM 1656 N N . LEU A 1 203 ? -32.088 -6.902 20.788 1.00 84.19 203 LEU A N 1
ATOM 1657 C CA . LEU A 1 203 ? -30.771 -6.289 20.603 1.00 84.19 203 LEU A CA 1
ATOM 1658 C C . LEU A 1 203 ? -30.171 -6.775 19.283 1.00 84.19 203 LEU A C 1
ATOM 1660 O O . LEU A 1 203 ? -29.330 -7.681 19.259 1.00 84.19 203 LEU A O 1
ATOM 1664 N N . SER A 1 204 ? -30.658 -6.197 18.187 1.00 89.81 204 SER A N 1
ATOM 1665 C CA . SER A 1 204 ? -30.150 -6.453 16.841 1.00 89.81 204 SER A CA 1
ATOM 1666 C C . SER A 1 204 ? -28.917 -5.605 16.518 1.00 89.81 204 SER A C 1
ATOM 1668 O O . SER A 1 204 ? -28.636 -4.598 17.176 1.00 89.81 204 SER A O 1
ATOM 1670 N N . ALA A 1 205 ? -28.175 -5.998 15.482 1.00 86.38 205 ALA A N 1
ATOM 1671 C CA . ALA A 1 205 ? -27.087 -5.201 14.930 1.00 86.38 205 ALA A CA 1
ATOM 1672 C C . ALA A 1 205 ? -27.607 -3.851 14.423 1.00 86.38 205 ALA A C 1
ATOM 1674 O O . ALA A 1 205 ? -26.956 -2.838 14.655 1.00 86.38 205 ALA A O 1
ATOM 1675 N N . GLN A 1 206 ? -28.806 -3.826 13.828 1.00 88.12 206 GLN A N 1
ATOM 1676 C CA . GLN A 1 206 ? -29.490 -2.589 13.445 1.00 88.12 206 GLN A CA 1
ATOM 1677 C C . GLN A 1 206 ? -29.698 -1.666 14.647 1.00 88.12 206 GLN A C 1
ATOM 1679 O O . GLN A 1 206 ? -29.284 -0.512 14.610 1.00 88.12 206 GLN A O 1
ATOM 1684 N N . TRP A 1 207 ? -30.288 -2.184 15.729 1.00 88.94 207 TRP A N 1
ATOM 1685 C CA . TRP A 1 207 ? -30.550 -1.400 16.934 1.00 88.94 207 TRP A CA 1
ATOM 1686 C C . TRP A 1 207 ? -29.255 -0.847 17.528 1.00 88.94 207 TRP A C 1
ATOM 1688 O O . TRP A 1 207 ? -29.184 0.326 17.885 1.00 88.94 207 TRP A O 1
ATOM 1698 N N . LEU A 1 208 ? -28.210 -1.678 17.600 1.00 85.19 208 LEU A N 1
ATOM 1699 C CA . LEU A 1 208 ? -26.940 -1.264 18.183 1.00 85.19 208 LEU A CA 1
ATOM 1700 C C . LEU A 1 208 ? -26.211 -0.239 17.310 1.00 85.19 208 LEU A C 1
ATOM 1702 O O . LEU A 1 208 ? -25.636 0.709 17.838 1.00 85.19 208 LEU A O 1
ATOM 1706 N N . LEU A 1 209 ? -26.240 -0.411 15.986 1.00 82.94 209 LEU A N 1
ATOM 1707 C CA . LEU A 1 209 ? -25.696 0.564 15.048 1.00 82.94 209 LEU A CA 1
ATOM 1708 C C . LEU A 1 209 ? -26.484 1.870 15.100 1.00 82.94 209 LEU A C 1
ATOM 1710 O O . LEU A 1 209 ? -25.862 2.914 15.131 1.00 82.94 209 LEU A O 1
ATOM 1714 N N . GLN A 1 210 ? -27.810 1.841 15.197 1.00 80.75 210 GLN A N 1
ATOM 1715 C CA . GLN A 1 210 ? -28.635 3.044 15.310 1.00 80.75 210 GLN A CA 1
ATOM 1716 C C . GLN A 1 210 ? -28.395 3.794 16.627 1.00 80.75 210 GLN A C 1
ATOM 1718 O O . GLN A 1 210 ? -28.081 4.984 16.614 1.00 80.75 210 GLN A O 1
ATOM 1723 N N . ALA A 1 211 ? -28.485 3.094 17.759 1.00 79.44 211 ALA A N 1
ATOM 1724 C CA . ALA A 1 211 ? -28.330 3.693 19.083 1.00 79.44 211 ALA A CA 1
ATOM 1725 C C . ALA A 1 211 ? -26.917 4.246 19.302 1.00 79.44 211 ALA A C 1
ATOM 1727 O O . ALA A 1 211 ? -26.721 5.226 20.017 1.00 79.44 211 ALA A O 1
ATOM 1728 N N . ARG A 1 212 ? -25.920 3.636 18.660 1.00 74.81 212 ARG A N 1
ATOM 1729 C CA . ARG A 1 212 ? -24.563 4.149 18.709 1.00 74.81 212 ARG A CA 1
ATOM 1730 C C . ARG A 1 212 ? -24.334 5.236 17.658 1.00 74.81 212 ARG A C 1
ATOM 1732 O O . ARG A 1 212 ? -23.829 6.276 18.019 1.00 74.81 212 ARG A O 1
ATOM 1739 N N . PHE A 1 213 ? -24.688 5.025 16.387 1.00 64.81 213 PHE A N 1
ATOM 1740 C CA . PHE A 1 213 ? -24.242 5.846 15.239 1.00 64.81 213 PHE A CA 1
ATOM 1741 C C . PHE A 1 213 ? -25.117 7.060 14.967 1.00 64.81 213 PHE A C 1
ATOM 1743 O O . PHE A 1 213 ? -24.613 8.083 14.520 1.00 64.81 213 PHE A O 1
ATOM 1750 N N . ILE A 1 214 ? -26.415 6.943 15.237 1.00 67.62 214 ILE A N 1
ATOM 1751 C CA . ILE A 1 214 ? -27.382 8.023 15.029 1.00 67.62 214 ILE A CA 1
ATOM 1752 C C . ILE A 1 214 ? -27.636 8.751 16.350 1.00 67.62 214 ILE A C 1
ATOM 1754 O O . ILE A 1 214 ? -27.677 9.975 16.385 1.00 67.62 214 ILE A O 1
ATOM 1758 N N . GLU A 1 215 ? -27.792 7.997 17.4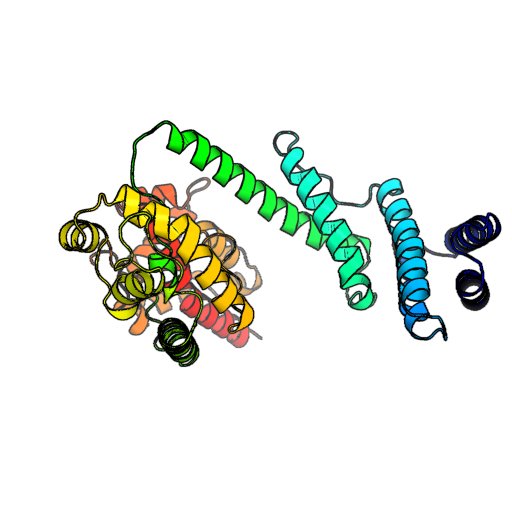42 1.00 68.94 215 GLU A N 1
ATOM 1759 C CA . GLU A 1 215 ? -28.110 8.558 18.763 1.00 68.94 215 GLU A CA 1
ATOM 1760 C C . GLU A 1 215 ? -26.871 8.842 19.634 1.00 68.94 215 GLU A C 1
ATOM 1762 O O . GLU A 1 215 ? -27.028 9.378 20.729 1.00 68.94 215 GLU A O 1
ATOM 1767 N N . GLU A 1 216 ? -25.665 8.476 19.177 1.00 67.88 216 GLU A N 1
ATOM 1768 C CA . GLU A 1 216 ? -24.376 8.753 19.844 1.00 67.88 216 GLU A CA 1
ATOM 1769 C C . GLU A 1 216 ? -24.316 8.284 21.315 1.00 67.88 216 GLU A C 1
ATOM 1771 O O . GLU A 1 216 ? -23.640 8.872 22.159 1.00 67.88 216 GLU A O 1
ATOM 1776 N N . GLN A 1 217 ? -25.025 7.200 21.657 1.00 71.50 217 GLN A N 1
ATOM 1777 C CA . GLN A 1 217 ? -25.086 6.710 23.036 1.00 71.50 217 GLN A CA 1
ATOM 1778 C C . GLN A 1 217 ? -23.804 5.974 23.442 1.00 71.50 217 GLN A C 1
ATOM 1780 O O . GLN A 1 217 ? -23.332 5.057 22.764 1.00 71.50 217 GLN A O 1
ATOM 1785 N N . GLU A 1 218 ? -23.280 6.313 24.620 1.00 72.56 218 GLU A N 1
ATOM 1786 C CA . GLU A 1 218 ? -22.109 5.651 25.191 1.00 72.56 218 GLU A CA 1
ATOM 1787 C C . GLU A 1 218 ? -22.391 4.191 25.577 1.00 72.56 218 GLU A C 1
ATOM 1789 O O . GLU A 1 218 ? -23.467 3.837 26.078 1.00 72.56 218 GLU A O 1
ATOM 1794 N N . TRP A 1 219 ? -21.366 3.339 25.467 1.00 74.88 219 TRP A N 1
ATOM 1795 C CA . TRP A 1 219 ? -21.441 1.918 25.823 1.00 74.88 219 TRP A CA 1
ATOM 1796 C C . TRP A 1 219 ? -22.004 1.659 27.221 1.00 74.88 219 TRP A C 1
ATOM 1798 O O . TRP A 1 219 ? -22.794 0.732 27.406 1.00 74.88 219 TRP A O 1
ATOM 1808 N N . GLY A 1 220 ? -21.616 2.471 28.208 1.00 72.50 220 GLY A N 1
ATOM 1809 C CA . GLY A 1 220 ? -22.086 2.333 29.586 1.00 72.50 220 GLY A CA 1
ATOM 1810 C C . GLY A 1 220 ? -23.593 2.560 29.730 1.00 72.50 220 GLY A C 1
ATOM 1811 O O . GLY A 1 220 ? -24.250 1.871 30.513 1.00 72.50 220 GLY A O 1
ATOM 1812 N N . GLN A 1 221 ? -24.159 3.484 28.950 1.00 75.19 221 GLN A N 1
ATOM 1813 C CA . GLN A 1 221 ? -25.591 3.784 28.956 1.00 75.19 221 GLN A CA 1
ATOM 1814 C C . GLN A 1 221 ? -26.382 2.686 28.239 1.00 75.19 221 GLN A C 1
ATOM 1816 O O . GLN A 1 221 ? -27.374 2.186 28.775 1.00 75.19 221 GLN A O 1
ATOM 1821 N N . LEU A 1 222 ? -25.885 2.231 27.084 1.00 80.50 222 LEU A N 1
ATOM 1822 C CA . LEU A 1 222 ? -26.464 1.122 26.323 1.00 80.50 222 LEU A CA 1
ATOM 1823 C C . LEU A 1 222 ? -26.476 -0.177 27.136 1.00 80.50 222 LEU A C 1
ATOM 1825 O O . LEU A 1 222 ? -27.500 -0.856 27.214 1.00 80.50 222 LEU A O 1
ATOM 1829 N N . ALA A 1 223 ? -25.365 -0.492 27.805 1.00 81.75 223 ALA A N 1
ATOM 1830 C CA . ALA A 1 223 ? -25.223 -1.656 28.676 1.00 81.75 223 ALA A CA 1
ATOM 1831 C C . ALA A 1 223 ? -26.270 -1.664 29.797 1.00 81.75 223 ALA A C 1
ATOM 1833 O O . ALA A 1 223 ? -26.960 -2.668 29.997 1.00 81.75 223 ALA A O 1
ATOM 1834 N N . LYS A 1 224 ? -26.446 -0.520 30.474 1.00 81.69 224 LYS A N 1
ATOM 1835 C CA . LYS A 1 224 ? -27.459 -0.342 31.524 1.00 81.69 224 LYS A CA 1
ATOM 1836 C C . LYS A 1 224 ? -28.879 -0.491 30.978 1.00 81.69 224 LYS A C 1
ATOM 1838 O O . LYS A 1 224 ? -29.656 -1.255 31.542 1.00 81.69 224 LYS A O 1
ATOM 1843 N N . LYS A 1 225 ? -29.197 0.168 29.859 1.00 81.56 225 LYS A N 1
ATOM 1844 C CA . LYS A 1 225 ? -30.518 0.118 29.202 1.00 81.56 225 LYS A CA 1
ATOM 1845 C C . LYS A 1 225 ? -30.899 -1.302 28.770 1.00 81.56 225 LYS A C 1
ATOM 1847 O O . LYS A 1 225 ? -32.060 -1.686 28.838 1.00 81.56 225 LYS A O 1
ATOM 1852 N N . CYS A 1 226 ? -29.910 -2.094 28.367 1.00 79.69 226 CYS A N 1
ATOM 1853 C CA . CYS A 1 226 ? -30.101 -3.439 27.832 1.00 79.69 226 CYS A CA 1
ATOM 1854 C C . CYS A 1 226 ? -29.932 -4.556 28.871 1.00 79.69 226 CYS A C 1
ATOM 1856 O O . CYS A 1 226 ? -30.150 -5.732 28.554 1.00 79.69 226 CYS A O 1
ATOM 1858 N N . GLY A 1 227 ? -29.490 -4.227 30.089 1.00 82.75 227 GLY A N 1
ATOM 1859 C CA . GLY A 1 227 ? -29.158 -5.201 31.130 1.00 82.75 227 GLY A CA 1
ATOM 1860 C C . GLY A 1 227 ? -28.094 -6.209 30.679 1.00 82.75 227 GLY A C 1
ATOM 1861 O O . GLY A 1 227 ? -28.265 -7.414 30.863 1.00 82.75 227 GLY A O 1
ATOM 1862 N N . VAL A 1 228 ? -27.051 -5.748 29.987 1.00 85.31 228 VAL A N 1
ATOM 1863 C CA . VAL A 1 228 ? -25.898 -6.556 29.544 1.00 85.31 228 VAL A CA 1
ATOM 1864 C C . VAL A 1 228 ? -24.605 -5.861 29.949 1.00 85.31 228 VAL A C 1
ATOM 1866 O O . VAL A 1 228 ? -24.596 -4.664 30.211 1.00 85.31 228 VAL A O 1
ATOM 1869 N N . THR A 1 229 ? -23.495 -6.595 29.998 1.00 83.19 229 THR A N 1
ATOM 1870 C CA . THR A 1 229 ? -22.196 -5.974 30.274 1.00 83.19 229 THR A CA 1
ATOM 1871 C C . THR A 1 229 ? -21.699 -5.195 29.057 1.00 83.19 229 THR A C 1
ATOM 1873 O O . THR A 1 229 ? -21.953 -5.584 27.914 1.00 83.19 229 THR A O 1
ATOM 1876 N N . VAL A 1 230 ? -20.931 -4.128 29.297 1.00 76.12 230 VAL A N 1
ATOM 1877 C CA . VAL A 1 230 ? -20.239 -3.368 28.239 1.00 76.12 230 VAL A CA 1
ATOM 1878 C C . VAL A 1 230 ? -19.400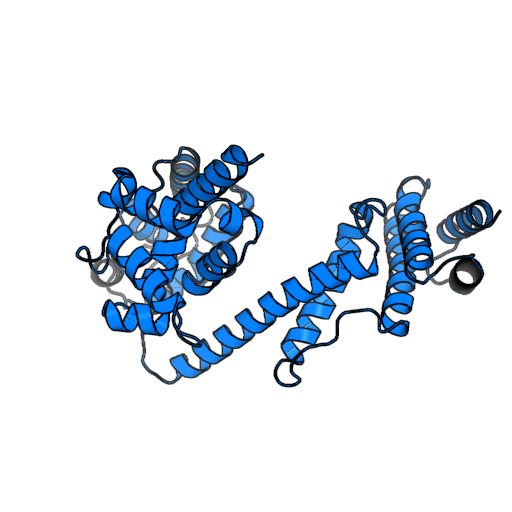 -4.300 27.360 1.00 76.12 230 VAL A C 1
ATOM 1880 O O . VAL A 1 230 ? -19.479 -4.223 26.140 1.00 76.12 230 VAL A O 1
ATOM 1883 N N . ALA A 1 231 ? -18.690 -5.255 27.968 1.00 72.94 231 ALA A N 1
ATOM 1884 C CA . ALA A 1 231 ? -17.906 -6.258 27.248 1.00 72.94 231 ALA A CA 1
ATOM 1885 C C . ALA A 1 231 ? -18.752 -7.110 26.283 1.00 72.94 231 ALA A C 1
ATOM 1887 O O . ALA A 1 231 ? -18.307 -7.421 25.181 1.00 72.94 231 ALA A O 1
ATOM 1888 N N . THR A 1 232 ? -19.987 -7.460 26.661 1.00 78.38 232 THR A N 1
ATOM 1889 C CA . THR A 1 232 ? -20.895 -8.231 25.793 1.00 78.38 232 THR A CA 1
ATOM 1890 C C . THR A 1 232 ? -21.322 -7.411 24.577 1.00 78.38 232 THR A C 1
ATOM 1892 O O . THR A 1 232 ? -21.312 -7.923 23.459 1.00 78.38 232 THR A O 1
ATOM 1895 N N . LEU A 1 233 ? -21.663 -6.136 24.783 1.00 81.44 233 LEU A N 1
ATOM 1896 C CA . LEU A 1 233 ? -22.058 -5.228 23.705 1.00 81.44 233 LEU A CA 1
ATOM 1897 C C . LEU A 1 233 ? -20.899 -4.897 22.767 1.00 81.44 233 LEU A C 1
ATOM 1899 O O . LEU A 1 233 ? -21.052 -5.006 21.553 1.00 81.44 233 LEU A O 1
ATOM 1903 N N . SER A 1 234 ? -19.738 -4.559 23.326 1.00 74.00 234 SER A N 1
ATOM 1904 C CA . SER A 1 234 ? -18.522 -4.277 22.563 1.00 74.00 234 SER A CA 1
ATOM 1905 C C . SER A 1 234 ? -18.089 -5.503 21.750 1.00 74.00 234 SER A C 1
ATOM 1907 O O . SER A 1 234 ? -17.877 -5.401 20.545 1.00 74.00 234 SER A O 1
ATOM 1909 N N . SER A 1 235 ? -18.085 -6.701 22.349 1.00 74.31 235 SER A N 1
ATOM 1910 C CA . SER A 1 235 ? -17.743 -7.934 21.627 1.00 74.31 235 SER A CA 1
ATOM 1911 C C . SER A 1 235 ? -18.737 -8.262 20.509 1.00 74.31 235 SER A C 1
ATOM 1913 O O . SER A 1 235 ? -18.334 -8.702 19.430 1.00 74.31 235 SER A O 1
ATOM 1915 N N . PHE A 1 236 ? -20.034 -8.038 20.738 1.00 83.50 236 PHE A N 1
ATOM 1916 C CA . PHE A 1 236 ? -21.047 -8.208 19.701 1.00 83.50 236 PHE A CA 1
ATOM 1917 C C . PHE A 1 236 ? -20.858 -7.202 18.559 1.00 83.50 236 PHE A C 1
ATOM 1919 O O . PHE A 1 236 ? -20.896 -7.594 17.392 1.00 83.50 236 PHE A O 1
ATOM 1926 N N . TYR A 1 237 ? -20.575 -5.938 18.872 1.00 81.75 237 TYR A N 1
ATOM 1927 C CA . TYR A 1 237 ? -20.280 -4.920 17.871 1.00 81.75 237 TYR A CA 1
ATOM 1928 C C . TYR A 1 237 ? -19.061 -5.274 17.023 1.00 81.75 237 TYR A C 1
ATOM 1930 O O . TYR A 1 237 ? -19.165 -5.299 15.798 1.00 81.75 237 TYR A O 1
ATOM 1938 N N . GLU A 1 238 ? -17.943 -5.623 17.653 1.00 71.56 238 GLU A N 1
ATOM 1939 C CA . GLU A 1 238 ? -16.703 -5.968 16.954 1.00 71.56 238 GLU A CA 1
ATOM 1940 C C . GLU A 1 238 ? -16.879 -7.173 16.024 1.00 71.56 238 GLU A C 1
ATOM 1942 O O . GLU A 1 238 ? -16.407 -7.173 14.887 1.00 71.56 238 GLU A O 1
ATOM 1947 N N . ARG A 1 239 ? -17.602 -8.203 16.477 1.00 73.56 239 ARG A N 1
ATOM 1948 C CA . ARG A 1 239 ? -17.771 -9.444 15.708 1.00 73.56 239 ARG A CA 1
ATOM 1949 C C . ARG A 1 239 ? -18.838 -9.350 14.627 1.00 73.56 239 ARG A C 1
ATOM 1951 O O . ARG A 1 239 ? -18.711 -10.023 13.610 1.00 73.56 239 ARG A O 1
ATOM 1958 N N . GLN A 1 240 ? -19.906 -8.592 14.865 1.00 82.56 240 GLN A N 1
ATOM 1959 C CA . GLN A 1 240 ? -21.102 -8.643 14.022 1.00 82.56 240 GLN A CA 1
ATOM 1960 C C . GLN A 1 240 ? -21.407 -7.329 13.306 1.00 82.56 240 GLN A C 1
ATOM 1962 O O . GLN A 1 240 ? -21.862 -7.362 12.166 1.00 82.56 240 GLN A O 1
ATOM 1967 N N . CYS A 1 241 ? -21.133 -6.182 13.921 1.00 78.25 241 CYS A N 1
ATOM 1968 C CA . CYS A 1 241 ? -21.513 -4.879 13.372 1.00 78.25 241 CYS A CA 1
ATOM 1969 C C . CYS A 1 241 ? -20.361 -4.231 12.589 1.00 78.25 241 CYS A C 1
ATOM 1971 O O . CYS A 1 241 ? -20.553 -3.766 11.469 1.00 78.25 241 CYS A O 1
ATOM 1973 N N . ARG A 1 242 ? -19.147 -4.254 13.150 1.00 73.06 242 ARG A N 1
ATOM 1974 C CA . ARG A 1 242 ? -17.952 -3.587 12.613 1.00 73.06 242 ARG A CA 1
ATOM 1975 C C . ARG A 1 242 ? -17.598 -4.025 11.196 1.00 73.06 242 ARG A C 1
ATOM 1977 O O . ARG A 1 242 ? -17.411 -3.177 10.334 1.00 73.06 242 ARG A O 1
ATOM 1984 N N . GLY A 1 243 ? -17.514 -5.334 10.954 1.00 68.94 243 GLY A N 1
ATOM 1985 C CA . GLY A 1 243 ? -17.177 -5.856 9.626 1.00 68.94 243 GLY A CA 1
ATOM 1986 C C . GLY A 1 243 ? -18.182 -5.419 8.560 1.00 68.94 243 GLY A C 1
ATOM 1987 O O . GLY A 1 243 ? -17.781 -4.964 7.498 1.00 68.94 243 GLY A O 1
ATOM 1988 N N . ARG A 1 244 ? -19.479 -5.463 8.884 1.00 81.50 244 ARG A N 1
ATOM 1989 C CA . ARG A 1 244 ? -20.564 -5.072 7.970 1.00 81.50 244 ARG A CA 1
ATOM 1990 C C . ARG A 1 244 ? -20.537 -3.585 7.646 1.00 81.50 244 ARG A C 1
ATOM 1992 O O . ARG A 1 244 ? -20.650 -3.222 6.484 1.00 81.50 244 ARG A O 1
ATOM 1999 N N . LEU A 1 245 ? -20.321 -2.747 8.660 1.00 74.94 245 LEU A N 1
ATOM 2000 C CA . LEU A 1 245 ? -20.172 -1.305 8.479 1.00 74.94 245 LEU A CA 1
ATOM 2001 C C . LEU A 1 245 ? -18.973 -0.975 7.578 1.00 74.94 245 LEU A C 1
ATOM 2003 O O . LEU A 1 245 ? -19.104 -0.156 6.677 1.00 74.94 245 LEU A O 1
ATOM 2007 N N . ILE A 1 246 ? -17.826 -1.630 7.787 1.00 63.78 246 ILE A N 1
ATOM 2008 C CA . ILE A 1 246 ? -16.636 -1.439 6.945 1.00 63.78 246 ILE A CA 1
ATOM 2009 C C . ILE A 1 246 ? -16.918 -1.868 5.505 1.00 63.78 246 ILE A C 1
ATOM 2011 O O . ILE A 1 246 ? -16.675 -1.086 4.597 1.00 63.78 246 ILE A O 1
ATOM 2015 N N . THR A 1 247 ? -17.491 -3.054 5.293 1.00 71.75 247 THR A N 1
ATOM 2016 C CA . THR A 1 247 ? -17.830 -3.540 3.949 1.00 71.75 247 THR A CA 1
ATOM 2017 C C . THR A 1 247 ? -18.820 -2.621 3.234 1.00 71.75 247 THR A C 1
ATOM 2019 O O . THR A 1 247 ? -18.653 -2.358 2.047 1.00 71.75 247 THR A O 1
ATOM 2022 N N . PHE A 1 248 ? -19.828 -2.099 3.939 1.00 78.25 248 PHE A N 1
ATOM 2023 C CA . PHE A 1 248 ? -20.752 -1.117 3.373 1.00 78.25 248 PHE A CA 1
ATOM 2024 C C . PHE A 1 248 ? -20.022 0.165 2.962 1.00 78.25 248 PHE A C 1
ATOM 2026 O O . PHE A 1 248 ? -20.219 0.654 1.850 1.00 78.25 248 PHE A O 1
ATOM 2033 N N . ILE A 1 249 ? -19.170 0.687 3.847 1.00 66.38 249 ILE A N 1
ATOM 2034 C CA . ILE A 1 249 ? -18.409 1.906 3.597 1.00 66.38 249 ILE A CA 1
ATOM 2035 C C . ILE A 1 249 ? -17.484 1.714 2.389 1.00 66.38 249 ILE A C 1
ATOM 2037 O O . ILE A 1 249 ? -17.588 2.499 1.461 1.00 66.38 249 ILE A O 1
ATOM 2041 N N . GLU A 1 250 ? -16.682 0.646 2.348 1.00 60.22 250 GLU A N 1
ATOM 2042 C CA . GLU A 1 250 ? -15.762 0.318 1.244 1.00 60.22 250 GLU A CA 1
ATOM 2043 C C . GLU A 1 250 ? -16.471 0.118 -0.105 1.00 60.22 250 GLU A C 1
ATOM 2045 O O . GLU A 1 250 ? -15.901 0.407 -1.153 1.00 60.22 250 GLU A O 1
ATOM 2050 N N . ALA A 1 251 ? -17.703 -0.399 -0.098 1.00 69.50 251 ALA A N 1
ATOM 2051 C CA . ALA A 1 251 ? -18.452 -0.678 -1.320 1.00 69.50 251 ALA A CA 1
ATOM 2052 C C . ALA A 1 251 ? -19.162 0.552 -1.913 1.00 69.50 251 ALA A C 1
ATOM 2054 O O . ALA A 1 251 ? -19.487 0.542 -3.099 1.00 69.50 251 ALA A O 1
ATOM 2055 N N . ASN A 1 252 ? -19.451 1.579 -1.104 1.00 67.56 252 ASN A N 1
ATOM 2056 C CA . ASN A 1 252 ? -20.317 2.703 -1.499 1.00 67.56 252 ASN A CA 1
ATOM 2057 C C . ASN A 1 252 ? -19.622 4.065 -1.462 1.00 67.56 252 ASN A C 1
ATOM 2059 O O . ASN A 1 252 ? -20.071 5.017 -2.097 1.00 67.56 252 ASN A O 1
ATOM 2063 N N . TYR A 1 253 ? -18.530 4.159 -0.720 1.00 60.78 253 TYR A N 1
ATOM 2064 C CA . TYR A 1 253 ? -17.708 5.343 -0.589 1.00 60.78 253 TYR A CA 1
ATOM 2065 C C . TYR A 1 253 ? -16.286 4.843 -0.824 1.00 60.78 253 TYR A C 1
ATOM 2067 O O . TYR A 1 253 ? -15.923 3.829 -0.243 1.00 60.78 253 TYR A O 1
ATOM 2075 N N . ASP A 1 254 ? -15.484 5.486 -1.678 1.00 45.50 254 ASP A N 1
ATOM 2076 C CA . ASP A 1 254 ? -14.066 5.135 -1.924 1.00 45.50 254 ASP A CA 1
ATOM 2077 C C . ASP A 1 254 ? -13.198 5.392 -0.668 1.00 45.50 254 ASP A C 1
ATOM 2079 O O . ASP A 1 254 ? -12.203 6.119 -0.662 1.00 45.50 254 ASP A O 1
ATOM 2083 N N . PHE A 1 255 ? -13.630 4.850 0.461 1.00 43.47 255 PHE A N 1
ATOM 2084 C CA . PHE A 1 255 ? -13.060 4.985 1.768 1.00 43.47 255 PHE A CA 1
ATOM 2085 C C . PHE A 1 255 ? -11.990 3.917 1.892 1.00 43.47 255 PHE A C 1
ATOM 2087 O O . PHE A 1 255 ? -12.240 2.755 2.207 1.00 43.47 255 PHE A O 1
ATOM 2094 N N . ILE A 1 256 ? -10.767 4.349 1.633 1.00 39.62 256 ILE A N 1
ATOM 2095 C CA . ILE A 1 256 ? -9.577 3.636 2.058 1.00 39.62 256 ILE A CA 1
ATOM 2096 C C . ILE A 1 256 ? -9.453 3.935 3.558 1.00 39.62 256 ILE A C 1
ATOM 2098 O O . ILE A 1 256 ? -9.257 5.105 3.907 1.00 39.62 256 ILE A O 1
ATOM 2102 N N . PRO A 1 257 ? -9.594 2.948 4.465 1.00 37.97 257 PRO A N 1
ATOM 2103 C CA . PRO A 1 257 ? -9.325 3.196 5.873 1.00 37.97 257 PRO A CA 1
ATOM 2104 C C . PRO A 1 257 ? -7.908 3.771 5.989 1.00 37.97 257 PRO A C 1
ATOM 2106 O O . PRO A 1 257 ? -7.009 3.243 5.332 1.00 37.97 257 PRO A O 1
ATOM 2109 N N . PRO A 1 258 ? -7.679 4.848 6.766 1.00 36.53 258 PRO A N 1
ATOM 2110 C CA . PRO A 1 258 ? -6.343 5.404 6.906 1.00 36.53 258 PRO A CA 1
ATOM 2111 C C . PRO A 1 258 ? -5.419 4.308 7.445 1.00 36.53 258 PRO A C 1
ATOM 2113 O O . PRO A 1 258 ? -5.553 3.851 8.585 1.00 36.53 258 PRO A O 1
ATOM 2116 N N . ASP A 1 259 ? -4.523 3.829 6.581 1.00 42.56 259 ASP A N 1
ATOM 2117 C CA . ASP A 1 259 ? -3.469 2.881 6.915 1.00 42.56 259 ASP A CA 1
ATOM 2118 C C . ASP A 1 259 ? -2.463 3.612 7.822 1.00 42.56 259 ASP A C 1
ATOM 2120 O O . ASP A 1 259 ? -1.456 4.149 7.366 1.00 42.56 259 ASP A O 1
ATOM 2124 N N . SER A 1 260 ? -2.777 3.619 9.120 1.00 48.28 260 SER A N 1
ATOM 2125 C CA . SER A 1 260 ? -2.061 4.258 10.233 1.00 48.28 260 SER A CA 1
ATOM 2126 C C . SER A 1 260 ? -2.154 5.789 10.299 1.00 48.28 260 SER A C 1
ATOM 2128 O O . SER A 1 260 ? -1.967 6.470 9.293 1.00 48.28 260 SER A O 1
ATOM 2130 N N . PRO A 1 261 ? -2.368 6.350 11.506 1.00 53.12 261 PRO A N 1
ATOM 2131 C CA . PRO A 1 261 ? -2.485 7.785 11.657 1.00 53.12 261 PRO A CA 1
ATOM 2132 C C . PRO A 1 261 ? -1.155 8.479 11.355 1.00 53.12 261 PRO A C 1
ATOM 2134 O O . PRO A 1 261 ? -0.080 8.010 11.745 1.00 53.12 261 PRO A O 1
ATOM 2137 N N . ILE A 1 262 ? -1.212 9.594 10.623 1.00 60.66 262 ILE A N 1
ATOM 2138 C CA . ILE A 1 262 ? -0.009 10.330 10.219 1.00 60.66 262 ILE A CA 1
ATOM 2139 C C . ILE A 1 262 ? 0.729 10.830 11.457 1.00 60.66 262 ILE A C 1
ATOM 2141 O O . ILE A 1 262 ? 0.236 11.701 12.174 1.00 60.66 262 ILE A O 1
ATOM 2145 N N . ASN A 1 263 ? 1.959 10.345 11.662 1.00 77.19 263 ASN A N 1
ATOM 2146 C CA . ASN A 1 263 ? 2.808 10.858 12.728 1.00 77.19 263 ASN A CA 1
ATOM 2147 C C . ASN A 1 263 ? 3.125 12.351 12.469 1.00 77.19 263 ASN A C 1
ATOM 2149 O O . ASN A 1 263 ? 3.835 12.667 11.502 1.00 77.19 263 ASN A O 1
ATOM 2153 N N . PRO A 1 264 ? 2.664 13.272 13.336 1.00 80.62 264 PRO A N 1
ATOM 2154 C CA . PRO A 1 264 ? 2.792 14.717 13.134 1.00 80.62 264 PRO A CA 1
ATOM 2155 C C . PRO A 1 264 ? 4.244 15.166 13.007 1.00 80.62 264 PRO A C 1
ATOM 2157 O O . PRO A 1 264 ? 4.587 16.013 12.180 1.00 80.62 264 PRO A O 1
ATOM 2160 N N . CYS A 1 265 ? 5.117 14.570 13.821 1.00 78.75 265 CYS A N 1
ATOM 2161 C CA . CYS A 1 265 ? 6.529 14.906 13.864 1.00 78.75 265 CYS A CA 1
ATOM 2162 C C . CYS A 1 265 ? 7.242 14.478 12.579 1.00 78.75 265 CYS A C 1
ATOM 2164 O O . CYS A 1 265 ? 8.010 15.264 12.029 1.00 78.75 265 CYS A O 1
ATOM 2166 N N . GLU A 1 266 ? 6.992 13.267 12.077 1.00 74.31 266 GLU A N 1
ATOM 2167 C CA . GLU A 1 266 ? 7.617 12.805 10.831 1.00 74.31 266 GLU A CA 1
ATOM 2168 C C . GLU A 1 266 ? 7.127 13.596 9.618 1.00 74.31 266 GLU A C 1
ATOM 2170 O O . GLU A 1 266 ? 7.940 13.999 8.782 1.00 74.31 266 GLU A O 1
ATOM 2175 N N . HIS A 1 267 ? 5.824 13.884 9.544 1.00 80.94 267 HIS A N 1
ATOM 2176 C CA . HIS A 1 267 ? 5.270 14.658 8.437 1.00 80.94 267 HIS A CA 1
ATOM 2177 C C . HIS A 1 267 ? 5.830 16.088 8.409 1.00 80.94 267 HIS A C 1
ATOM 2179 O O . HIS A 1 267 ? 6.386 16.510 7.392 1.00 80.94 267 HIS A O 1
ATOM 2185 N N . LEU A 1 268 ? 5.793 16.810 9.537 1.00 80.75 268 LEU A N 1
ATOM 2186 C CA . LEU A 1 268 ? 6.367 18.158 9.627 1.00 80.75 268 LEU A CA 1
ATOM 2187 C C . LEU A 1 268 ? 7.883 18.160 9.392 1.00 80.75 268 LEU A C 1
ATOM 2189 O O . LEU A 1 268 ? 8.395 19.053 8.722 1.00 80.75 268 LEU A O 1
ATOM 2193 N N . ARG A 1 269 ? 8.616 17.148 9.874 1.00 80.38 269 ARG A N 1
ATOM 2194 C CA . ARG A 1 269 ? 10.058 17.019 9.610 1.00 80.38 269 ARG A CA 1
ATOM 2195 C C . ARG A 1 269 ? 10.347 16.802 8.125 1.00 80.38 269 ARG A C 1
ATOM 2197 O O . ARG A 1 269 ? 11.347 17.316 7.627 1.00 80.38 269 ARG A O 1
ATOM 2204 N N . GLY A 1 270 ? 9.491 16.062 7.423 1.00 77.12 270 GLY A N 1
ATOM 2205 C CA . GLY A 1 270 ? 9.547 15.915 5.971 1.00 77.12 270 GLY A CA 1
ATOM 2206 C C . GLY A 1 270 ? 9.384 17.256 5.253 1.00 77.12 270 GLY A C 1
ATOM 2207 O O . GLY A 1 270 ? 10.203 17.587 4.398 1.00 77.12 270 GLY A O 1
ATOM 2208 N N . LEU A 1 271 ? 8.394 18.057 5.659 1.00 80.31 271 LEU A N 1
ATOM 2209 C CA . LEU A 1 271 ? 8.155 19.395 5.102 1.00 80.31 271 LEU A CA 1
ATOM 2210 C C . LEU A 1 271 ? 9.317 20.359 5.379 1.00 80.31 271 LEU A C 1
ATOM 2212 O O . LEU A 1 271 ? 9.773 21.046 4.469 1.00 80.31 271 LEU A O 1
ATOM 2216 N N . LEU A 1 272 ? 9.856 20.360 6.601 1.00 80.75 272 LEU A N 1
ATOM 2217 C CA . LEU A 1 272 ? 10.997 21.202 6.980 1.00 80.75 272 LEU A CA 1
ATOM 2218 C C . LEU A 1 272 ? 12.286 20.846 6.225 1.00 80.75 272 LEU A C 1
ATOM 2220 O O . LEU A 1 272 ? 13.145 21.707 6.055 1.00 80.75 272 LEU A O 1
ATOM 2224 N N . LYS A 1 273 ? 12.445 19.593 5.781 1.00 80.06 273 LYS A N 1
ATOM 2225 C CA . LYS A 1 273 ? 13.610 19.120 5.008 1.00 80.06 273 LYS A CA 1
ATOM 2226 C C . LYS A 1 273 ? 13.450 19.279 3.494 1.00 80.06 273 LYS A C 1
ATOM 2228 O O . LYS A 1 273 ? 14.401 19.009 2.756 1.00 80.06 273 LYS A O 1
ATOM 2233 N N . ASP A 1 274 ? 12.279 19.689 3.015 1.00 80.31 274 ASP A N 1
ATOM 2234 C CA . ASP A 1 274 ? 12.037 19.912 1.593 1.00 80.31 274 ASP A CA 1
ATOM 2235 C C . ASP A 1 274 ? 12.797 21.164 1.119 1.00 80.31 274 ASP A C 1
ATOM 2237 O O . ASP A 1 274 ? 12.475 22.294 1.488 1.00 80.31 274 ASP A O 1
ATOM 2241 N N . LYS A 1 275 ? 13.809 20.961 0.265 1.00 77.38 275 LYS A N 1
ATOM 2242 C CA . LYS A 1 275 ? 14.668 22.033 -0.269 1.00 77.38 275 LYS A CA 1
ATOM 2243 C C . LYS A 1 275 ? 13.883 23.120 -1.011 1.00 77.38 275 LYS A C 1
ATOM 2245 O O . LYS A 1 275 ? 14.301 24.277 -1.000 1.00 77.38 275 LYS A O 1
ATOM 2250 N N . ALA A 1 276 ? 12.771 22.769 -1.662 1.00 72.12 276 ALA A N 1
ATOM 2251 C CA . ALA A 1 276 ? 11.944 23.735 -2.381 1.00 72.12 276 ALA A CA 1
ATOM 2252 C C . ALA A 1 276 ? 11.196 24.657 -1.408 1.00 72.12 276 ALA A C 1
ATOM 2254 O O . ALA A 1 276 ? 11.127 25.863 -1.634 1.00 72.12 276 ALA A O 1
ATOM 2255 N N . LEU A 1 277 ? 10.703 24.098 -0.299 1.00 74.69 277 LEU A N 1
ATOM 2256 C CA . LEU A 1 277 ? 10.028 24.847 0.761 1.00 74.69 277 LEU A CA 1
ATOM 2257 C C . LEU A 1 277 ? 11.020 25.692 1.577 1.00 74.69 277 LEU A C 1
ATOM 2259 O O . LEU A 1 277 ? 10.739 26.852 1.874 1.00 74.69 277 LEU A O 1
ATOM 2263 N N . GLN A 1 278 ? 12.212 25.165 1.874 1.00 77.56 278 GLN A N 1
ATOM 2264 C CA . GLN A 1 278 ? 13.269 25.914 2.569 1.00 77.56 278 GLN A CA 1
ATOM 2265 C C . GLN A 1 278 ? 13.671 27.188 1.816 1.00 77.56 278 GLN A C 1
ATOM 2267 O O . GLN A 1 278 ? 13.776 28.253 2.420 1.00 77.56 278 GLN A O 1
ATOM 2272 N N . LYS A 1 279 ? 13.817 27.112 0.485 1.00 69.31 279 LYS A N 1
ATOM 2273 C CA . LYS A 1 279 ? 14.129 28.274 -0.367 1.00 69.31 279 LYS A CA 1
ATOM 2274 C C . LYS A 1 279 ? 13.063 29.381 -0.288 1.00 69.31 279 LYS A C 1
ATOM 2276 O O . LYS A 1 279 ? 13.344 30.530 -0.609 1.00 69.31 279 LYS A O 1
ATOM 2281 N N . GLN A 1 280 ? 11.847 29.042 0.137 1.00 72.94 280 GLN A N 1
ATOM 2282 C CA . GLN A 1 280 ? 10.699 29.946 0.225 1.00 72.94 280 GLN A CA 1
ATOM 2283 C C . GLN A 1 280 ? 10.420 30.437 1.656 1.00 72.94 280 GLN A C 1
ATOM 2285 O O . GLN A 1 280 ? 9.328 30.945 1.912 1.00 72.94 280 GLN A O 1
ATOM 2290 N N . HIS A 1 281 ? 11.387 30.307 2.575 1.00 83.69 281 HIS A N 1
ATOM 2291 C CA . HIS A 1 281 ? 11.251 30.709 3.983 1.00 83.69 281 HIS A CA 1
ATOM 2292 C C . HIS A 1 281 ? 10.048 30.032 4.667 1.00 83.69 281 HIS A C 1
ATOM 2294 O O . HIS A 1 281 ? 9.282 30.662 5.398 1.00 83.69 281 HIS A O 1
ATOM 2300 N N . PHE A 1 282 ? 9.854 28.731 4.400 1.00 82.31 282 PHE A N 1
ATOM 2301 C CA . PHE A 1 282 ? 8.699 27.964 4.877 1.00 82.31 282 PHE A CA 1
ATOM 2302 C C . PHE A 1 282 ? 8.457 28.096 6.382 1.00 82.31 282 PHE A C 1
ATOM 2304 O O . PHE A 1 282 ? 7.315 28.279 6.776 1.00 82.31 282 PHE A O 1
ATOM 2311 N N . GLU A 1 283 ? 9.494 28.046 7.219 1.00 82.44 283 GLU A N 1
ATOM 2312 C CA . GLU A 1 283 ? 9.335 28.123 8.678 1.00 82.44 283 GLU A CA 1
ATOM 2313 C C . GLU A 1 283 ? 8.799 29.491 9.138 1.00 82.44 283 GLU A C 1
ATOM 2315 O O . GLU A 1 283 ? 7.905 29.553 9.981 1.00 82.44 283 GLU A O 1
ATOM 2320 N N . GLU A 1 284 ? 9.263 30.589 8.538 1.00 85.75 284 GLU A N 1
ATOM 2321 C CA . GLU A 1 284 ? 8.767 31.943 8.823 1.00 85.75 284 GLU A CA 1
ATOM 2322 C C . GLU A 1 284 ? 7.317 32.108 8.359 1.00 85.75 284 GLU A C 1
ATOM 2324 O O . GLU A 1 284 ? 6.456 32.548 9.126 1.00 85.75 284 GLU A O 1
ATOM 2329 N N . LYS A 1 285 ? 7.016 31.675 7.127 1.00 87.31 285 LYS A N 1
ATOM 2330 C CA . LYS A 1 285 ? 5.654 31.709 6.580 1.00 87.31 285 LYS A CA 1
ATOM 2331 C C . LYS A 1 285 ? 4.698 30.810 7.364 1.00 87.31 285 LYS A C 1
ATOM 2333 O O . LYS A 1 285 ? 3.547 31.186 7.568 1.00 87.31 285 LYS A O 1
ATOM 2338 N N . PHE A 1 286 ? 5.152 29.638 7.806 1.00 87.88 286 PHE A N 1
ATOM 2339 C CA . PHE A 1 286 ? 4.350 28.695 8.584 1.00 87.88 286 PHE A CA 1
ATOM 2340 C C . PHE A 1 286 ? 4.044 29.281 9.962 1.00 87.88 286 PHE A C 1
ATOM 2342 O O . PHE A 1 286 ? 2.888 29.293 10.368 1.00 87.88 286 PHE A O 1
ATOM 2349 N N . ASN A 1 287 ? 5.030 29.876 10.641 1.00 87.62 287 ASN A N 1
ATOM 2350 C CA . ASN A 1 287 ? 4.802 30.579 11.906 1.00 87.62 287 ASN A CA 1
ATOM 2351 C C . ASN A 1 287 ? 3.857 31.782 11.760 1.00 87.62 287 ASN A C 1
ATOM 2353 O O . ASN A 1 287 ? 3.005 31.993 12.625 1.00 87.62 287 ASN A O 1
ATOM 2357 N N . HIS A 1 288 ? 3.966 32.543 10.668 1.00 89.69 288 HIS A N 1
ATOM 2358 C CA . HIS A 1 288 ? 3.039 33.634 10.369 1.00 89.69 288 HIS A CA 1
ATOM 2359 C C . HIS A 1 288 ? 1.615 33.120 10.118 1.00 89.69 288 HIS A C 1
ATOM 2361 O O . HIS A 1 288 ? 0.656 33.661 10.669 1.00 89.69 288 HIS A O 1
ATOM 2367 N N . TRP A 1 289 ? 1.465 32.041 9.350 1.00 91.69 289 TRP A N 1
ATOM 2368 C CA . TRP A 1 289 ? 0.174 31.401 9.093 1.00 91.69 289 TRP A CA 1
ATOM 2369 C C . TRP A 1 289 ? -0.479 30.882 10.377 1.00 91.69 289 TRP A C 1
ATOM 2371 O O . TRP A 1 289 ? -1.636 31.199 10.643 1.00 91.69 289 TRP A O 1
ATOM 2381 N N . LEU A 1 290 ? 0.287 30.213 11.245 1.00 89.00 290 LEU A N 1
ATOM 2382 C CA . LEU A 1 290 ? -0.185 29.786 12.567 1.00 89.00 290 LEU A CA 1
ATOM 2383 C C . LEU A 1 290 ? -0.663 30.949 13.449 1.00 89.00 290 LEU A C 1
ATOM 2385 O O . LEU A 1 290 ? -1.446 30.723 14.367 1.00 89.00 290 LEU A O 1
ATOM 2389 N N . ALA A 1 291 ? -0.163 32.168 13.235 1.00 87.25 291 ALA A N 1
ATOM 2390 C CA . ALA A 1 291 ? -0.548 33.348 14.005 1.00 87.25 291 ALA A CA 1
ATOM 2391 C C . ALA A 1 291 ? -1.761 34.089 13.421 1.00 87.25 291 ALA A C 1
ATOM 2393 O O . ALA A 1 291 ? -2.457 34.775 14.162 1.00 87.25 291 ALA A O 1
ATOM 2394 N N . THR A 1 292 ? -2.004 33.970 12.115 1.00 87.69 292 THR A N 1
ATOM 2395 C CA . THR A 1 292 ? -2.952 34.825 11.382 1.00 87.69 292 THR A CA 1
ATOM 2396 C C . THR A 1 292 ? -4.201 34.104 10.895 1.00 87.69 292 THR A C 1
ATOM 2398 O O . THR A 1 292 ? -5.210 34.763 10.667 1.00 87.69 292 THR A O 1
ATOM 2401 N N . ASP A 1 293 ? -4.165 32.778 10.746 1.00 87.19 293 ASP A N 1
ATOM 2402 C CA . ASP A 1 293 ? -5.299 32.010 10.233 1.00 87.19 293 ASP A CA 1
ATOM 2403 C C . ASP A 1 293 ? -6.405 31.859 11.300 1.00 87.19 293 ASP A C 1
ATOM 2405 O O . ASP A 1 293 ? -6.189 31.186 12.315 1.00 87.19 293 ASP A O 1
ATOM 2409 N N . PRO A 1 294 ? -7.594 32.460 11.101 1.00 80.25 294 PRO A N 1
ATOM 2410 C CA . PRO A 1 294 ? -8.657 32.443 12.100 1.00 80.25 294 PRO A CA 1
ATOM 2411 C C . PRO A 1 294 ? -9.262 31.046 12.294 1.00 80.25 294 PRO A C 1
ATOM 2413 O O . PRO A 1 294 ? -9.679 30.726 13.405 1.00 80.25 294 PRO A O 1
ATOM 2416 N N . HIS A 1 295 ? -9.264 30.189 11.266 1.00 82.25 295 HIS A N 1
ATOM 2417 C CA . HIS A 1 295 ? -9.791 28.828 11.385 1.00 82.25 295 HIS A CA 1
ATOM 2418 C C . HIS A 1 295 ? -8.899 27.989 12.296 1.00 82.25 295 HIS A C 1
ATOM 2420 O O . HIS A 1 295 ? -9.401 27.317 13.198 1.00 82.25 295 HIS A O 1
ATOM 2426 N N . LEU A 1 296 ? -7.576 28.103 12.153 1.00 81.88 296 LEU A N 1
ATOM 2427 C CA . LEU A 1 296 ? -6.643 27.438 13.061 1.00 81.88 296 LEU A CA 1
ATOM 2428 C C . LEU A 1 296 ? -6.791 27.909 14.511 1.00 81.88 296 LEU A C 1
ATOM 2430 O O . LEU A 1 296 ? -6.700 27.086 15.417 1.00 81.88 296 LEU A O 1
ATOM 2434 N N . GLN A 1 297 ? -7.034 29.200 14.756 1.00 83.00 297 GLN A N 1
ATOM 2435 C CA . GLN A 1 297 ? -7.200 29.709 16.126 1.00 83.00 297 GLN A CA 1
ATOM 2436 C C . GLN A 1 297 ? -8.412 29.097 16.841 1.00 83.00 297 GLN A C 1
ATOM 2438 O O . GLN A 1 297 ? -8.385 28.934 18.059 1.00 83.00 297 GLN A O 1
ATOM 2443 N N . THR A 1 298 ? -9.457 28.735 16.093 1.00 82.12 298 THR A N 1
ATOM 2444 C CA . THR A 1 298 ? -10.669 28.112 16.649 1.00 82.12 298 THR A CA 1
ATOM 2445 C C . THR A 1 298 ? -10.548 26.603 16.867 1.00 82.12 298 THR A C 1
ATOM 2447 O O . THR A 1 298 ? -11.324 26.029 17.630 1.00 82.12 298 THR A O 1
ATOM 2450 N N . LEU A 1 299 ? -9.570 25.945 16.234 1.00 81.38 299 LEU A N 1
ATOM 2451 C CA . LEU A 1 299 ? -9.379 24.503 16.358 1.00 81.38 299 LEU A CA 1
ATOM 2452 C C . LEU A 1 299 ? -8.690 24.162 17.682 1.00 81.38 299 LEU A C 1
ATOM 2454 O O . LEU A 1 299 ? -7.565 24.588 17.956 1.00 81.38 299 LEU A O 1
ATOM 2458 N N . THR A 1 300 ? -9.356 23.338 18.486 1.00 86.00 300 THR A N 1
ATOM 2459 C CA . THR A 1 300 ? -8.859 22.865 19.782 1.00 86.00 300 THR A CA 1
ATOM 2460 C C . THR A 1 300 ? -8.970 21.351 19.886 1.00 86.00 300 THR A C 1
ATOM 2462 O O . THR A 1 300 ? -9.826 20.727 19.256 1.00 86.00 300 THR A O 1
ATOM 2465 N N . LEU A 1 301 ? -8.082 20.745 20.671 1.00 78.44 301 LEU A N 1
ATOM 2466 C CA . LEU A 1 301 ? -8.132 19.318 20.948 1.00 78.44 301 LEU A CA 1
ATOM 2467 C C . LEU A 1 301 ? -9.309 19.016 21.885 1.00 78.44 301 LEU A C 1
ATOM 2469 O O . LEU A 1 301 ? -9.324 19.470 23.026 1.00 78.44 301 LEU A O 1
ATOM 2473 N N . ARG A 1 302 ? -10.259 18.184 21.455 1.00 70.75 302 ARG A N 1
ATOM 2474 C CA . ARG A 1 302 ? -11.476 17.878 22.232 1.00 70.75 302 ARG A CA 1
ATOM 2475 C C . ARG A 1 302 ? -11.186 17.296 23.619 1.00 70.75 302 ARG A C 1
ATOM 2477 O O . ARG A 1 302 ? -11.852 17.658 24.581 1.00 70.75 302 ARG A O 1
ATOM 2484 N N . GLN A 1 303 ? -10.179 16.430 23.733 1.00 74.75 303 GLN A N 1
ATOM 2485 C CA . GLN A 1 303 ? -9.793 15.800 25.003 1.00 74.75 303 GLN A CA 1
ATOM 2486 C C . GLN A 1 303 ? -9.151 16.791 25.983 1.00 74.75 303 GLN A C 1
ATOM 2488 O O . GLN A 1 303 ? -9.172 16.563 27.189 1.00 74.75 303 GLN A O 1
ATOM 2493 N N . LYS A 1 304 ? -8.575 17.888 25.478 1.00 83.00 304 LYS A N 1
ATOM 2494 C CA . LYS A 1 304 ? -7.959 18.939 26.292 1.00 83.00 304 LYS A CA 1
ATOM 2495 C C . LYS A 1 304 ? -8.082 20.279 25.554 1.00 83.00 304 LYS A C 1
ATOM 2497 O O . LYS A 1 304 ? -7.132 20.681 24.880 1.00 83.00 304 LYS A O 1
ATOM 2502 N N . PRO A 1 305 ? -9.228 20.983 25.676 1.00 86.31 305 PRO A N 1
ATOM 2503 C CA . PRO A 1 305 ? -9.521 22.193 24.894 1.00 86.31 305 PRO A CA 1
ATOM 2504 C C . PRO A 1 305 ? -8.533 23.348 25.097 1.00 86.31 305 PRO A C 1
ATOM 2506 O O . PRO A 1 305 ? -8.474 24.263 24.281 1.00 86.31 305 PRO A O 1
ATOM 2509 N N . SER A 1 306 ? -7.721 23.305 26.160 1.00 85.81 306 SER A N 1
ATOM 2510 C CA . SER A 1 306 ? -6.606 24.236 26.359 1.00 85.81 306 SER A CA 1
ATOM 2511 C C . SER A 1 306 ? -5.485 24.078 25.323 1.00 85.81 306 SER A C 1
ATOM 2513 O O . SER A 1 306 ? -4.676 24.990 25.157 1.00 85.81 306 SER A O 1
ATOM 2515 N N . ILE A 1 307 ? -5.437 22.958 24.594 1.00 88.56 307 ILE A N 1
ATOM 2516 C CA . ILE A 1 307 ? -4.517 22.747 23.478 1.00 88.56 307 ILE A CA 1
ATOM 2517 C C . ILE A 1 307 ? -5.181 23.231 22.193 1.00 88.56 307 ILE A C 1
ATOM 2519 O O . ILE A 1 307 ? -6.001 22.541 21.585 1.00 88.56 307 ILE A O 1
ATOM 2523 N N . THR A 1 308 ? -4.773 24.414 21.748 1.00 92.19 308 THR A N 1
ATOM 2524 C CA . THR A 1 308 ? -5.139 24.938 20.430 1.00 92.19 308 THR A CA 1
ATOM 2525 C C . THR A 1 308 ? -4.254 24.340 19.335 1.00 92.19 308 THR A C 1
ATOM 2527 O O . THR A 1 308 ? -3.120 23.913 19.580 1.00 92.19 308 THR A O 1
ATOM 2530 N N . ALA A 1 309 ? -4.741 24.347 18.098 1.00 87.75 309 ALA A N 1
ATOM 2531 C CA . ALA A 1 309 ? -3.980 23.938 16.922 1.00 87.75 309 ALA A CA 1
ATOM 2532 C C . ALA A 1 309 ? -2.628 24.677 16.783 1.00 87.75 309 ALA A C 1
ATOM 2534 O O . ALA A 1 309 ? -1.601 24.004 16.635 1.00 87.75 309 ALA A O 1
ATOM 2535 N N . PRO A 1 310 ? -2.556 26.019 16.926 1.00 91.44 310 PRO A N 1
ATOM 2536 C CA . PRO A 1 310 ? -1.284 26.734 16.968 1.00 91.44 310 PRO A CA 1
ATOM 2537 C C . PRO A 1 310 ? -0.381 26.302 18.123 1.00 91.44 310 PRO A C 1
ATOM 2539 O O . PRO A 1 310 ? 0.829 26.188 17.930 1.00 91.44 310 PRO A O 1
ATOM 2542 N N . HIS A 1 311 ? -0.936 26.059 19.316 1.00 92.31 311 HIS A N 1
ATOM 2543 C CA . HIS A 1 311 ? -0.151 25.631 20.474 1.00 92.31 311 HIS A CA 1
ATOM 2544 C C . HIS A 1 311 ? 0.492 24.259 20.234 1.00 92.31 311 HIS A C 1
ATOM 2546 O O . HIS A 1 311 ? 1.700 24.098 20.424 1.00 92.31 311 HIS A O 1
ATOM 2552 N N . PHE A 1 312 ? -0.278 23.295 19.730 1.00 91.50 312 PHE A N 1
ATOM 2553 C CA . PHE A 1 312 ? 0.226 21.971 19.377 1.00 91.50 312 PHE A CA 1
ATOM 2554 C C . PHE A 1 312 ? 1.284 22.019 18.265 1.00 91.50 312 PHE A C 1
ATOM 2556 O O . PHE A 1 312 ? 2.363 21.440 18.421 1.00 91.50 312 PHE A O 1
ATOM 2563 N N . LEU A 1 313 ? 1.028 22.737 17.166 1.00 90.56 313 LEU A N 1
ATOM 2564 C CA . LEU A 1 313 ? 1.969 22.817 16.045 1.00 90.56 313 LEU A CA 1
ATOM 2565 C C . LEU A 1 313 ? 3.267 23.535 16.437 1.00 90.56 313 LEU A C 1
ATOM 2567 O O . LEU A 1 313 ? 4.343 23.038 16.112 1.00 90.56 313 LEU A O 1
ATOM 2571 N N . LYS A 1 314 ? 3.204 24.626 17.213 1.00 90.75 314 LYS A N 1
ATOM 2572 C CA . LYS A 1 314 ? 4.403 25.306 17.742 1.00 90.75 314 LYS A CA 1
ATOM 2573 C C . LYS A 1 314 ? 5.213 24.407 18.671 1.00 90.75 314 LYS A C 1
ATOM 2575 O O . LYS A 1 314 ? 6.434 24.342 18.547 1.00 90.75 314 LYS A O 1
ATOM 2580 N N . THR A 1 315 ? 4.540 23.683 19.565 1.00 89.38 315 THR A N 1
ATOM 2581 C CA . THR A 1 315 ? 5.195 22.732 20.477 1.00 89.38 315 THR A CA 1
ATOM 2582 C C . THR A 1 315 ? 5.868 21.612 19.689 1.00 89.38 315 THR A C 1
ATOM 2584 O O . THR A 1 315 ? 7.012 21.251 19.962 1.00 89.38 315 THR A O 1
ATOM 2587 N N . THR A 1 316 ? 5.202 21.116 18.646 1.00 87.44 316 THR A N 1
ATOM 2588 C CA . THR A 1 316 ? 5.758 20.100 17.752 1.00 87.44 316 THR A CA 1
ATOM 2589 C C . THR A 1 316 ? 6.994 20.622 17.020 1.00 87.44 316 THR A C 1
ATOM 2591 O O . THR A 1 316 ? 8.027 19.959 17.041 1.00 87.44 316 THR A O 1
ATOM 2594 N N . LEU A 1 317 ? 6.946 21.826 16.442 1.00 87.62 317 LEU A N 1
ATOM 2595 C CA . LEU A 1 317 ? 8.099 22.444 15.775 1.00 87.62 317 LEU A CA 1
ATOM 2596 C C . LEU A 1 317 ? 9.290 22.646 16.718 1.00 87.62 317 LEU A C 1
ATOM 2598 O O . LEU A 1 317 ? 10.413 22.299 16.356 1.00 87.62 317 LEU A O 1
ATOM 2602 N N . ALA A 1 318 ? 9.053 23.138 17.937 1.00 86.06 318 ALA A N 1
ATOM 2603 C CA . ALA A 1 318 ? 10.104 23.338 18.934 1.00 86.06 318 ALA A CA 1
ATOM 2604 C C . ALA A 1 318 ? 10.818 22.024 19.302 1.00 86.06 318 ALA A C 1
ATOM 2606 O O . ALA A 1 318 ? 12.027 22.001 19.533 1.00 86.06 318 ALA A O 1
ATOM 2607 N N . ILE A 1 319 ? 10.081 20.911 19.315 1.00 85.06 319 ILE A N 1
ATOM 2608 C CA . ILE A 1 319 ? 10.628 19.574 19.567 1.00 85.06 319 ILE A CA 1
ATOM 2609 C C . ILE A 1 319 ? 11.393 19.029 18.360 1.00 85.06 319 ILE A C 1
ATOM 2611 O O . ILE A 1 319 ? 12.431 18.387 18.524 1.00 85.06 319 ILE A O 1
ATOM 2615 N N . LEU A 1 320 ? 10.951 19.335 17.141 1.00 81.38 320 LEU A N 1
ATOM 2616 C CA . LEU A 1 320 ? 11.630 18.911 15.915 1.00 81.38 320 LEU A CA 1
ATOM 2617 C C . LEU A 1 320 ? 13.022 19.528 15.728 1.00 81.38 320 LEU A C 1
ATOM 2619 O O . LEU A 1 320 ? 13.838 18.944 15.013 1.00 81.38 320 LEU A O 1
ATOM 2623 N N . GLN A 1 321 ? 13.317 20.648 16.395 1.00 74.81 321 GLN A N 1
ATOM 2624 C CA . GLN A 1 321 ? 14.651 21.258 16.412 1.00 74.81 321 GLN A CA 1
ATOM 2625 C C . GLN A 1 321 ? 15.684 20.423 17.194 1.00 74.81 321 GLN A C 1
ATOM 2627 O O . GLN A 1 321 ? 16.888 20.616 17.023 1.00 74.81 321 GLN A O 1
ATOM 2632 N N . LYS A 1 322 ? 15.249 19.463 18.026 1.00 74.06 322 LYS A N 1
ATOM 2633 C CA . LYS A 1 322 ? 16.133 18.601 18.822 1.00 74.06 322 LYS A CA 1
ATOM 2634 C C . LYS A 1 322 ? 16.257 17.201 18.195 1.00 74.06 322 LYS A C 1
ATOM 2636 O O . LYS A 1 322 ? 15.247 16.553 17.908 1.00 74.06 322 LYS A O 1
ATOM 2641 N N . PRO A 1 323 ? 17.480 16.673 17.992 1.00 53.88 323 PRO A N 1
ATOM 2642 C CA . PRO A 1 323 ? 17.666 15.339 17.430 1.00 53.88 323 PRO A CA 1
ATOM 2643 C C . PRO A 1 323 ? 17.111 14.265 18.380 1.00 53.88 323 PRO A C 1
ATOM 2645 O O . PRO A 1 323 ? 17.344 14.318 19.584 1.00 53.88 323 PRO A O 1
ATOM 2648 N N . ARG A 1 324 ? 16.424 13.259 17.816 1.00 55.81 324 ARG A N 1
ATOM 2649 C CA . ARG A 1 324 ? 15.823 12.090 18.505 1.00 55.81 324 ARG A CA 1
ATOM 2650 C C . ARG A 1 324 ? 14.544 12.344 19.310 1.00 55.81 324 ARG A C 1
ATOM 2652 O O . ARG A 1 324 ? 14.073 11.425 19.971 1.00 55.81 324 ARG A O 1
ATOM 2659 N N . GLN A 1 325 ? 13.957 13.535 19.226 1.00 71.00 325 GLN A N 1
ATOM 2660 C CA . GLN A 1 325 ? 12.666 13.813 19.857 1.00 71.00 325 GLN A CA 1
ATOM 2661 C C . GLN A 1 325 ? 11.508 13.624 18.864 1.00 71.00 325 GLN A C 1
ATOM 2663 O O . GLN A 1 325 ? 11.652 13.858 17.660 1.00 71.00 325 GLN A O 1
ATOM 2668 N N . GLY A 1 326 ? 10.365 13.154 19.361 1.00 80.38 326 GLY A N 1
ATOM 2669 C CA . GLY A 1 326 ? 9.205 12.781 18.550 1.00 80.38 326 GLY A CA 1
ATOM 2670 C C . GLY A 1 326 ? 7.892 12.991 19.295 1.00 80.38 326 GLY A C 1
ATOM 2671 O O . GLY A 1 326 ? 7.853 13.662 20.328 1.00 80.38 326 GLY A O 1
ATOM 2672 N N . LEU A 1 327 ? 6.814 12.405 18.778 1.00 82.31 327 LEU A N 1
ATOM 2673 C CA . LEU A 1 327 ? 5.464 12.714 19.243 1.00 82.31 327 LEU A CA 1
ATOM 2674 C C . LEU A 1 327 ? 5.241 12.394 20.723 1.00 82.31 327 LEU A C 1
ATOM 2676 O O . LEU A 1 327 ? 4.584 13.165 21.406 1.00 82.31 327 LEU A O 1
ATOM 2680 N N . THR A 1 328 ? 5.849 11.330 21.249 1.00 81.31 328 THR A N 1
ATOM 2681 C CA . THR A 1 328 ? 5.769 10.970 22.674 1.00 81.31 328 THR A CA 1
ATOM 2682 C C . THR A 1 328 ? 6.237 12.099 23.594 1.00 81.31 328 THR A C 1
ATOM 2684 O O . THR A 1 328 ? 5.710 12.271 24.686 1.00 81.31 328 THR A O 1
ATOM 2687 N N . GLN A 1 329 ? 7.202 12.908 23.154 1.00 84.38 329 GLN A N 1
ATOM 2688 C CA . GLN A 1 329 ? 7.712 14.021 23.94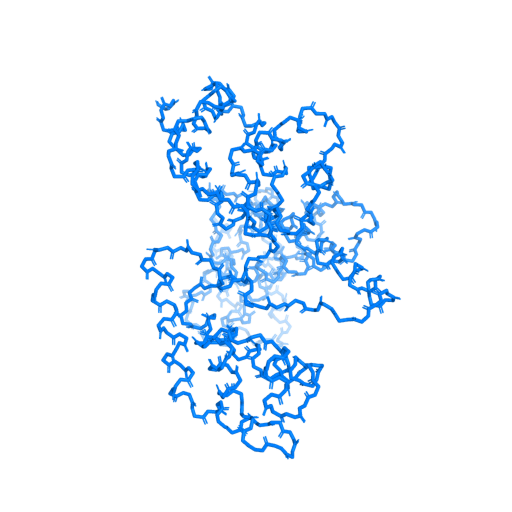8 1.00 84.38 329 GLN A CA 1
ATOM 2689 C C . GLN A 1 329 ? 6.829 15.265 23.842 1.00 84.38 329 GLN A C 1
ATOM 2691 O O . GLN A 1 329 ? 6.634 15.961 24.834 1.00 84.38 329 GLN A O 1
ATOM 2696 N N . VAL A 1 330 ? 6.249 15.509 22.665 1.00 87.25 330 VAL A N 1
ATOM 2697 C CA . VAL A 1 330 ? 5.199 16.524 22.490 1.00 87.25 330 VAL A CA 1
ATOM 2698 C C . VAL A 1 330 ? 3.994 16.178 23.369 1.00 87.25 330 VAL A C 1
ATOM 2700 O O . VAL A 1 330 ? 3.489 17.029 24.091 1.00 87.25 330 VAL A O 1
ATOM 2703 N N . ALA A 1 331 ? 3.594 14.909 23.364 1.00 86.56 331 ALA A N 1
ATOM 2704 C CA . ALA A 1 331 ? 2.517 14.356 24.171 1.00 86.56 331 ALA A CA 1
ATOM 2705 C C . ALA A 1 331 ? 2.777 14.508 25.676 1.00 86.56 331 ALA A C 1
ATOM 2707 O O . ALA A 1 331 ? 1.894 14.945 26.407 1.00 86.56 331 ALA A O 1
ATOM 2708 N N . ALA A 1 332 ? 4.010 14.251 26.126 1.00 86.62 332 ALA A N 1
ATOM 2709 C CA . ALA A 1 332 ? 4.412 14.467 27.513 1.00 86.62 332 ALA A CA 1
ATOM 2710 C C . ALA A 1 332 ? 4.347 15.947 27.930 1.00 86.62 332 ALA A C 1
ATOM 2712 O O . ALA A 1 332 ? 3.876 16.246 29.019 1.00 86.62 332 ALA A O 1
ATOM 2713 N N . ILE A 1 333 ? 4.776 16.876 27.066 1.00 89.56 333 ILE A N 1
ATOM 2714 C CA . ILE A 1 333 ? 4.723 18.326 27.343 1.00 89.56 333 ILE A CA 1
ATOM 2715 C C . ILE A 1 333 ? 3.284 18.829 27.414 1.00 89.56 333 ILE A C 1
ATOM 2717 O O . ILE A 1 333 ? 2.956 19.675 28.239 1.00 89.56 333 ILE A O 1
ATOM 2721 N N . LEU A 1 334 ? 2.434 18.318 26.530 1.00 90.06 334 LEU A N 1
ATOM 2722 C CA . LEU A 1 334 ? 1.027 18.690 26.472 1.00 90.06 334 LEU A CA 1
ATOM 2723 C C . LEU A 1 334 ? 0.172 17.917 27.488 1.00 90.06 334 LEU A C 1
ATOM 2725 O O . LEU A 1 334 ? -1.001 18.246 27.668 1.00 90.06 334 LEU A O 1
ATOM 2729 N N . GLU A 1 335 ? 0.761 16.930 28.168 1.00 91.00 335 GLU A N 1
ATOM 2730 C CA . GLU A 1 335 ? 0.123 15.983 29.089 1.00 91.00 335 GLU A CA 1
ATOM 2731 C C . GLU A 1 335 ? -1.154 15.379 28.480 1.00 91.00 335 GLU A C 1
ATOM 2733 O O . GLU A 1 335 ? -2.253 15.474 29.031 1.00 91.00 335 GLU A O 1
ATOM 2738 N N . VAL A 1 336 ? -1.011 14.824 27.280 1.00 85.19 336 VAL A N 1
ATOM 2739 C CA . VAL A 1 336 ? -2.084 14.187 26.509 1.00 85.19 336 VAL A CA 1
ATOM 2740 C C . VAL A 1 336 ? -1.548 12.905 25.897 1.00 85.19 336 VAL A C 1
ATOM 2742 O O . VAL A 1 336 ? -0.378 12.845 25.533 1.00 85.19 336 VAL A O 1
ATOM 2745 N N . ASP A 1 337 ? -2.390 11.879 25.757 1.00 79.69 337 ASP A N 1
ATOM 2746 C CA . ASP A 1 337 ? -1.991 10.643 25.078 1.00 79.69 337 ASP A CA 1
ATOM 2747 C C . ASP A 1 337 ? -1.567 10.935 23.618 1.00 79.69 337 ASP A C 1
ATOM 2749 O O . ASP A 1 337 ? -2.315 11.598 22.884 1.00 79.69 337 ASP A O 1
ATOM 2753 N N . PRO A 1 338 ? -0.399 10.438 23.160 1.00 75.56 338 PRO A N 1
ATOM 2754 C CA . PRO A 1 338 ? 0.077 10.627 21.792 1.00 75.56 338 PRO A CA 1
ATOM 2755 C C . PRO A 1 338 ? -0.980 10.333 20.720 1.00 75.56 338 PRO A C 1
ATOM 2757 O O . PRO A 1 338 ? -1.057 11.069 19.739 1.00 75.56 338 PRO A O 1
ATOM 2760 N N . LYS A 1 339 ? -1.837 9.324 20.922 1.00 71.31 339 LYS A N 1
ATOM 2761 C CA . LYS A 1 339 ? -2.881 8.928 19.965 1.00 71.31 339 LYS A CA 1
ATOM 2762 C C . LYS A 1 339 ? -3.892 10.042 19.698 1.00 71.31 339 LYS A C 1
ATOM 2764 O O . LYS A 1 339 ? -4.373 10.173 18.573 1.00 71.31 339 LYS A O 1
ATOM 2769 N N . TYR A 1 340 ? -4.216 10.860 20.702 1.00 77.19 340 TYR A N 1
ATOM 2770 C CA . TYR A 1 340 ? -5.115 12.002 20.512 1.00 77.19 340 TYR A CA 1
ATOM 2771 C C . TYR A 1 340 ? -4.454 13.096 19.674 1.00 77.19 340 TYR A C 1
ATOM 2773 O O . TYR A 1 340 ? -5.122 13.722 18.856 1.00 77.19 340 TYR A O 1
ATOM 2781 N N . LEU A 1 341 ? -3.138 13.281 19.809 1.00 78.88 341 LEU A N 1
ATOM 2782 C CA . LEU A 1 341 ? -2.380 14.227 18.992 1.00 78.88 341 LEU A CA 1
ATOM 2783 C C . LEU A 1 341 ? -2.207 13.746 17.546 1.00 78.88 341 LEU A C 1
ATOM 2785 O O . LEU A 1 341 ? -2.285 14.567 16.636 1.00 78.88 341 LEU A O 1
ATOM 2789 N N . GLU A 1 342 ? -2.013 12.441 17.316 1.00 75.44 342 GLU A N 1
ATOM 2790 C CA . GLU A 1 342 ? -1.971 11.864 15.959 1.00 75.44 342 GLU A CA 1
ATOM 2791 C C . GLU A 1 342 ? -3.291 12.097 15.228 1.00 75.44 342 GLU A C 1
ATOM 2793 O O . GLU A 1 342 ? -3.298 12.622 14.118 1.00 75.44 342 GLU A O 1
ATOM 2798 N N . ARG A 1 343 ? -4.416 11.800 15.887 1.00 66.06 343 ARG A N 1
ATOM 2799 C CA . ARG A 1 343 ? -5.754 12.016 15.321 1.00 66.06 343 ARG A CA 1
ATOM 2800 C C . ARG A 1 343 ? -6.058 13.493 15.106 1.00 66.06 343 ARG A C 1
ATOM 2802 O O . ARG A 1 343 ? -6.549 13.872 14.047 1.00 66.06 343 ARG A O 1
ATOM 2809 N N . PHE A 1 344 ? -5.736 14.338 16.084 1.00 79.50 3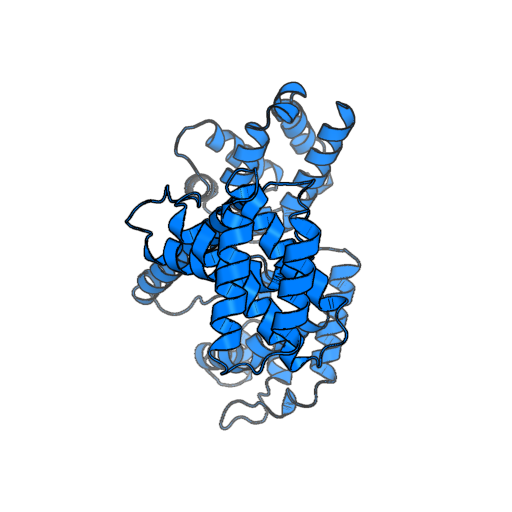44 PHE A N 1
ATOM 2810 C CA . PHE A 1 344 ? -5.923 15.780 15.952 1.00 79.50 344 PHE A CA 1
ATOM 2811 C C . PHE A 1 344 ? -5.146 16.336 14.760 1.00 79.50 344 PHE A C 1
ATOM 2813 O O . PHE A 1 344 ? -5.665 17.130 13.980 1.00 79.50 344 PHE A O 1
ATOM 2820 N N . TYR A 1 345 ? -3.919 15.862 14.569 1.00 79.06 345 TYR A N 1
ATOM 2821 C CA . TYR A 1 345 ? -3.115 16.242 13.425 1.00 79.06 345 TYR A CA 1
ATOM 2822 C C . TYR A 1 345 ? -3.690 15.744 12.101 1.00 79.06 345 TYR A C 1
ATOM 2824 O O . TYR A 1 345 ? -3.878 16.539 11.187 1.00 79.06 345 TYR A O 1
ATOM 2832 N N . GLU A 1 346 ? -3.964 14.448 11.994 1.00 68.38 346 GLU A N 1
ATOM 2833 C CA . GLU A 1 346 ? -4.402 13.805 10.758 1.00 68.38 346 GLU A CA 1
ATOM 2834 C C . GLU A 1 346 ? -5.743 14.345 10.263 1.00 68.38 346 GLU A C 1
ATOM 2836 O O . GLU A 1 346 ? -5.869 14.696 9.093 1.00 68.38 346 GLU A O 1
ATOM 2841 N N . PHE A 1 347 ? -6.726 14.466 11.152 1.00 62.59 347 PHE A N 1
ATOM 2842 C CA . PHE A 1 347 ? -8.087 14.799 10.746 1.00 62.59 347 PHE A CA 1
ATOM 2843 C C . PHE A 1 347 ? -8.371 16.301 10.754 1.00 62.59 347 PHE A C 1
ATOM 2845 O O . PHE A 1 347 ? -9.159 16.773 9.938 1.00 62.59 347 PHE A O 1
ATOM 2852 N N . HIS A 1 348 ? -7.712 17.073 11.626 1.00 68.12 348 HIS A N 1
ATOM 2853 C CA . HIS A 1 348 ? -8.036 18.494 11.794 1.00 68.12 348 HIS A CA 1
ATOM 2854 C C . HIS A 1 348 ? -6.961 19.447 11.291 1.00 68.12 348 HIS A C 1
ATOM 2856 O O . HIS A 1 348 ? -7.283 20.595 11.011 1.00 68.12 348 HIS A O 1
ATOM 2862 N N . LEU A 1 349 ? -5.699 19.026 11.176 1.00 73.94 349 LEU A N 1
ATOM 2863 C CA . LEU A 1 349 ? -4.603 19.937 10.814 1.00 73.94 349 LEU A CA 1
ATOM 2864 C C . LEU A 1 349 ? -3.995 19.621 9.463 1.00 73.94 349 LEU A C 1
ATOM 2866 O O . LEU A 1 349 ? -3.602 20.537 8.743 1.00 73.94 349 LEU A O 1
ATOM 2870 N N . LEU A 1 350 ? -3.944 18.349 9.086 1.00 72.94 350 LEU A N 1
ATOM 2871 C CA . LEU A 1 350 ? -3.338 17.908 7.844 1.00 72.94 350 LEU A CA 1
ATOM 2872 C C . LEU A 1 350 ? -3.950 18.581 6.605 1.00 72.94 350 LEU A C 1
ATOM 2874 O O . LEU A 1 350 ? -3.155 19.064 5.797 1.00 72.94 350 LEU A O 1
ATOM 2878 N N . PRO A 1 351 ? -5.286 18.704 6.441 1.00 69.00 351 PRO A N 1
ATOM 2879 C CA . PRO A 1 351 ? -5.853 19.356 5.257 1.00 69.00 351 PRO A CA 1
ATOM 2880 C C . PRO A 1 351 ? -5.425 20.826 5.143 1.00 69.00 351 PRO A C 1
ATOM 2882 O O . PRO A 1 351 ? -5.051 21.295 4.068 1.00 69.00 351 PRO A O 1
ATOM 2885 N N . PHE A 1 352 ? -5.393 21.536 6.273 1.00 76.12 352 PHE A N 1
ATOM 2886 C CA . PHE A 1 352 ? -4.961 22.932 6.353 1.00 76.12 352 PHE A CA 1
ATOM 2887 C C . PHE A 1 352 ? -3.467 23.079 6.045 1.00 76.12 352 PHE A C 1
ATOM 2889 O O . PHE A 1 352 ? -3.072 23.939 5.259 1.00 76.12 352 PHE A O 1
ATOM 2896 N N . ILE A 1 353 ? -2.633 22.191 6.596 1.00 76.06 353 ILE A N 1
ATOM 2897 C CA . ILE A 1 353 ? -1.190 22.152 6.333 1.00 76.06 353 ILE A CA 1
ATOM 2898 C C . ILE A 1 353 ? -0.923 21.840 4.856 1.00 76.06 353 ILE A C 1
ATOM 2900 O O . ILE A 1 353 ? -0.072 22.479 4.240 1.00 76.06 353 ILE A O 1
ATOM 2904 N N . GLN A 1 354 ? -1.649 20.896 4.256 1.00 68.69 354 GLN A N 1
ATOM 2905 C CA . GLN A 1 354 ? -1.512 20.553 2.840 1.00 68.69 354 GLN A CA 1
ATOM 2906 C C . GLN A 1 354 ? -1.924 21.717 1.931 1.00 68.69 354 GLN A C 1
ATOM 2908 O O . GLN A 1 354 ? -1.186 22.048 0.998 1.00 68.69 354 GLN A O 1
ATOM 2913 N N . ALA A 1 355 ? -3.048 22.380 2.224 1.00 68.00 355 ALA A N 1
ATOM 2914 C CA . ALA A 1 355 ? -3.493 23.567 1.497 1.00 68.00 355 ALA A CA 1
ATOM 2915 C C . ALA A 1 355 ? -2.457 24.702 1.583 1.00 68.00 355 ALA A C 1
ATOM 2917 O O . ALA A 1 355 ? -2.104 25.306 0.566 1.00 68.00 355 ALA A O 1
ATOM 2918 N N . PHE A 1 356 ? -1.903 24.930 2.775 1.00 80.31 356 PHE A N 1
ATOM 2919 C CA . PHE A 1 356 ? -0.835 25.895 3.012 1.00 80.31 356 PHE A CA 1
ATOM 2920 C C . PHE A 1 356 ? 0.447 25.563 2.228 1.00 80.31 356 PHE A C 1
ATOM 2922 O O . PHE A 1 356 ? 0.971 26.408 1.501 1.00 80.31 356 PHE A O 1
ATOM 2929 N N . VAL A 1 357 ? 0.931 24.318 2.307 1.00 75.25 357 VAL A N 1
ATOM 2930 C CA . VAL A 1 357 ? 2.124 23.845 1.580 1.00 75.25 357 VAL A CA 1
ATOM 2931 C C . VAL A 1 357 ? 1.939 23.997 0.071 1.00 75.25 357 VAL A C 1
ATOM 2933 O O . VAL A 1 357 ? 2.853 24.425 -0.636 1.00 75.25 357 VAL A O 1
ATOM 2936 N N . HIS A 1 358 ? 0.756 23.668 -0.442 1.00 71.56 358 HIS A N 1
ATOM 2937 C CA . HIS A 1 358 ? 0.443 23.807 -1.856 1.00 71.56 358 HIS A CA 1
ATOM 2938 C C . HIS A 1 358 ? 0.403 25.278 -2.303 1.00 71.56 358 HIS A C 1
ATOM 2940 O O . HIS A 1 358 ? 0.935 25.596 -3.369 1.00 71.56 358 HIS A O 1
ATOM 2946 N N . LYS A 1 359 ? -0.146 26.184 -1.480 1.00 77.19 359 LYS A N 1
ATOM 2947 C CA . LYS A 1 359 ? -0.108 27.635 -1.723 1.00 77.19 359 LYS A CA 1
ATOM 2948 C C . LYS A 1 359 ? 1.333 28.144 -1.813 1.00 77.19 359 LYS A C 1
ATOM 2950 O O . LYS A 1 359 ? 1.692 28.764 -2.810 1.00 77.19 359 LYS A O 1
ATOM 2955 N N . ILE A 1 360 ? 2.179 27.787 -0.846 1.00 78.75 360 ILE A N 1
ATOM 2956 C CA . ILE A 1 360 ? 3.602 28.152 -0.838 1.00 78.75 360 ILE A CA 1
ATOM 2957 C C . ILE A 1 360 ? 4.318 27.655 -2.101 1.00 78.75 360 ILE A C 1
ATOM 2959 O O . ILE A 1 360 ? 4.968 28.433 -2.796 1.00 78.75 360 ILE A O 1
ATOM 2963 N N . ARG A 1 361 ? 4.122 26.385 -2.476 1.00 76.00 361 ARG A N 1
ATOM 2964 C CA . ARG A 1 361 ? 4.740 25.810 -3.682 1.00 76.00 361 ARG A CA 1
ATOM 2965 C C . ARG A 1 361 ? 4.315 26.504 -4.977 1.00 76.00 361 ARG A C 1
ATOM 2967 O O . ARG A 1 361 ? 5.091 26.478 -5.930 1.00 76.00 361 ARG A O 1
ATOM 2974 N N . ARG A 1 362 ? 3.111 27.084 -5.036 1.00 73.12 362 ARG A N 1
ATOM 2975 C CA . ARG A 1 362 ? 2.643 27.879 -6.183 1.00 73.12 362 ARG A CA 1
ATOM 2976 C C . ARG A 1 362 ? 3.259 29.276 -6.221 1.00 73.12 362 ARG A C 1
ATOM 2978 O O . ARG A 1 362 ? 3.545 29.746 -7.307 1.00 73.12 362 ARG A O 1
ATOM 2985 N N . GLU A 1 363 ? 3.493 29.905 -5.071 1.00 75.75 363 GLU A N 1
ATOM 2986 C CA . GLU A 1 363 ? 4.054 31.264 -4.976 1.00 75.75 363 GLU A CA 1
ATOM 2987 C C . GLU A 1 363 ? 5.530 31.376 -5.393 1.00 75.75 363 GLU A C 1
ATOM 2989 O O . GLU A 1 363 ? 6.015 32.485 -5.591 1.00 75.75 363 GLU A O 1
ATOM 2994 N N . GLY A 1 364 ? 6.267 30.265 -5.491 1.00 59.84 364 GLY A N 1
ATOM 2995 C CA . GLY A 1 364 ? 7.662 30.291 -5.950 1.00 59.84 364 GLY A CA 1
ATOM 2996 C C . GLY A 1 364 ? 7.971 29.399 -7.147 1.00 59.84 364 GLY A C 1
ATOM 2997 O O . GLY A 1 364 ? 9.125 28.995 -7.297 1.00 59.84 364 GLY A O 1
ATOM 2998 N N . ARG A 1 365 ? 6.956 29.082 -7.958 1.00 53.25 365 ARG A N 1
ATOM 2999 C CA . ARG A 1 365 ? 7.128 28.831 -9.397 1.00 53.25 365 ARG A CA 1
ATOM 3000 C C . ARG A 1 365 ? 6.909 30.147 -10.123 1.00 53.25 365 ARG A C 1
ATOM 3002 O O . ARG A 1 365 ? 7.613 30.350 -11.132 1.00 53.25 365 ARG A O 1
#

Secondary structure (DSSP, 8-state):
-HHHHHHHHHHHHHHS-TT-HHHHHHHHHHHHHHHHSSS-HHHHHHHHHHHHHHTTTS---HHHHHHHHHHHHHHHHHHHHHHT-S-----GGGHHHHHHHHHHHHHHHHHHGGG--TTT--HHHHHHHHHHHHHHHHHHHHHHHHHHHHHTTS-S-----GGGGT-----SHHHHHHHHHHHHHHHH-SSTTT-EETTEEEEEHHHHHHHHHTT---HHHHHHHHTS-HHHHHHHIIIIIHHHHHHHHHHHS-----SS---HHHHHHHHHT-HHHHTTTHHHHHHHHHHH-HHHHH-EETTEEEEEHHHHHHHHHHHHTSTT--HHHHHHHHTS-HHHHHHIIIIIIHHHHHHHHHHHHHHT-

Radius of gyration: 27.07 Å; chains: 1; bounding box: 55×65×68 Å

Foldseek 3Di:
DLLVVLLVLLLVLLVDDPPDPVNVVSLVVNVVSLVPDPDDLLSSLVSLLVSLLCLVVHPHDPVSNLVSSVSSLVSSVVSVVVVVLADDPDDPVLVVLLVQLLVVLSVCCSVCSNVDDVVVHRPRVVSNVSSVVSSVLSVVVVVVVVVVVVCVVPDDDDDDDCVLVLPFPPPDPLNVVLLVQLVVCLVPPPVQLVAAQVPCSVHTLSVLCCCCSVVVDDLVVVCVVRVHDSVSSVVSCVVPNVVVSVVSCVVPPVDDPPSDQDFLLVVVLVQVPPPLCVVLVVVVLVLVCLVPPPLQQPAAQPVDRVRGNSNLNVLSVVQSVDPPGGQVVSCVVVVHDSVSVSSCCRRPPVVVVVVSSVVSSVVRD

Sequence (365 aa):
MASQELNQLRQQLGQIPPQSPERRRTLRQMGIQIQQSKGGLNHKLTLWIDQAKAIEEDLLPPILKTLCQRELLAQAIALIEQSGKLWQNYNPLDEDAYREAYLKTLEYFYRHYQDYDPSQAQVTTWLNFRLKNEFKTQQTKQYHRQQRQANAQSDAGEDLDLFNLLESPSDGEAARQMKTGIETWIATDPELPTVTIKNKPALSAQWLLQARFIEEQEWGQLAKKCGVTVATLSSFYERQCRGRLITFIEANYDFIPPDSPINPCEHLRGLLKDKALQKQHFEEKFNHWLATDPHLQTLTLRQKPSITAPHFLKTTLAILQKPRQGLTQVAAILEVDPKYLERFYEFHLLPFIQAFVHKIRREGR